Protein AF-A0A5B8XXF1-F1 (afdb_monomer)

Radius of gyration: 27.57 Å; Cα contacts (8 Å, |Δi|>4): 173; chains: 1; bounding box: 78×80×64 Å

Sequence (225 aa):
MKIRTLMTLISMTFLIGTSACSTADNAQTNVPAAQVEQTQHSMTDDHAAHHPEGQKAGADQANDHQQMMAQMCPMQVEGTTRKVVKLDDGVGMDFTTTGDVDELRRRVEKMAQMHAKMHSEGGMMQGQHGQHDQMKHGEMHGKMHGEMTDEQRQKHQEMKQMMSGVAVSTVSINGGMRMMFTPKDAVQVDKLYEMMEKHSQMMGEQGQCPMMQMMGGESKGHSHE

pLDDT: mean 73.32, std 20.54, range [38.97, 98.56]

Solvent-accessible surface area (backbone atoms only — not comparable to full-atom values): 14709 Å² total; per-residue (Å²): 141,81,85,82,90,82,90,80,88,78,86,77,90,75,78,88,77,88,80,79,86,83,88,74,87,75,79,91,70,90,73,80,92,73,83,80,79,82,78,78,78,80,80,75,87,80,92,75,90,84,81,86,84,84,76,81,86,70,73,62,67,63,54,54,55,53,51,55,54,53,69,42,39,45,74,71,37,58,69,42,46,77,47,76,42,82,51,94,62,17,31,35,39,40,36,34,38,80,50,64,38,67,62,36,34,55,17,49,51,53,46,42,52,49,52,42,59,48,51,73,71,77,49,60,92,78,71,83,86,73,80,74,91,74,77,78,87,71,99,77,83,84,84,79,77,73,79,72,49,70,69,54,51,50,52,51,51,53,52,52,57,62,56,63,42,47,49,63,52,75,46,82,46,91,52,25,29,30,42,36,39,30,47,80,48,66,88,46,32,64,63,51,35,55,50,51,45,52,52,51,50,54,35,63,74,66,74,43,64,71,72,53,68,75,69,62,64,78,79,71,76,78,76,82,128

Nearest PDB structures (foldseek):
  2dqr-assembly1_B  TM=3.760E-01  e=2.273E+00  Bacillus subtilis
  5fj9-assembly1_O  TM=2.878E-01  e=8.347E+00  Saccharomyces cerevisiae

Secondary structure (DSSP, 8-state):
----------------------------------------------------S----SSHHHHHHHHHHHHH-GGGSTT-EEEEEE-SSSEEEEEE-SS-HHHHHHHHHHHHHHHHHHHTT-----SSSS--TT----TT--SS-----HHHHHHHHHHHHHHTTEEEEEEEETTEEEEEEEESSGGGHHHHHHHHHHHHHHHHHHSS-HHHHHH----------

Organism: NCBI:txid2600177

Structure (mmCIF, N/CA/C/O backbone):
data_AF-A0A5B8XXF1-F1
#
_entry.id   AF-A0A5B8XXF1-F1
#
loop_
_atom_site.group_PDB
_atom_site.id
_atom_site.type_symbol
_atom_site.label_atom_id
_atom_site.label_alt_id
_atom_site.label_comp_id
_atom_site.label_asym_id
_atom_site.label_entity_id
_atom_site.label_seq_id
_atom_site.pdbx_PDB_ins_code
_atom_site.Cartn_x
_atom_site.Cartn_y
_atom_site.Cartn_z
_atom_site.occupancy
_atom_site.B_iso_or_equiv
_atom_site.auth_seq_id
_atom_site.auth_comp_id
_atom_site.auth_asym_id
_atom_site.auth_atom_id
_atom_site.pdbx_PDB_model_num
ATOM 1 N N . MET A 1 1 ? 41.187 -18.279 24.271 1.00 40.25 1 MET A N 1
ATOM 2 C CA . MET A 1 1 ? 40.277 -17.578 25.214 1.00 40.25 1 MET A CA 1
ATOM 3 C C . MET A 1 1 ? 39.038 -17.183 24.412 1.00 40.25 1 MET A C 1
ATOM 5 O O . MET A 1 1 ? 39.252 -16.569 23.387 1.00 40.25 1 MET A O 1
ATOM 9 N N . LYS A 1 2 ? 37.772 -17.522 24.682 1.00 42.44 2 LYS A N 1
ATOM 10 C CA . LYS A 1 2 ? 37.019 -18.004 25.855 1.00 42.44 2 LYS A CA 1
ATOM 11 C C . LYS A 1 2 ? 35.788 -18.816 25.349 1.00 42.44 2 LYS A C 1
ATOM 13 O O . LYS A 1 2 ? 35.134 -18.370 24.420 1.00 42.44 2 LYS A O 1
ATOM 18 N N . ILE A 1 3 ? 35.564 -20.004 25.935 1.00 54.41 3 ILE A N 1
ATOM 19 C CA . ILE A 1 3 ? 34.314 -20.536 26.556 1.00 54.41 3 ILE A CA 1
ATOM 20 C C . ILE A 1 3 ? 33.001 -20.295 25.756 1.00 54.41 3 ILE A C 1
ATOM 22 O O . ILE A 1 3 ? 32.553 -19.161 25.690 1.00 54.41 3 ILE A O 1
ATOM 26 N N . ARG A 1 4 ? 32.430 -21.246 24.985 1.00 59.91 4 ARG A N 1
ATOM 27 C CA . ARG A 1 4 ? 31.547 -22.407 25.330 1.00 59.91 4 ARG A CA 1
ATOM 28 C C . ARG A 1 4 ? 30.394 -22.122 26.321 1.00 59.91 4 ARG A C 1
ATOM 30 O O . ARG A 1 4 ? 30.620 -21.492 27.342 1.00 59.91 4 ARG A O 1
ATOM 37 N N . THR A 1 5 ? 29.236 -22.773 26.092 1.00 45.31 5 THR A N 1
ATOM 38 C CA . THR A 1 5 ? 28.022 -22.894 26.961 1.00 45.31 5 THR A CA 1
ATOM 39 C C . THR A 1 5 ? 27.127 -21.638 26.992 1.00 45.31 5 THR A C 1
ATOM 41 O O . THR A 1 5 ? 27.629 -20.545 27.176 1.00 45.31 5 THR A O 1
ATOM 44 N N . LEU A 1 6 ? 25.808 -21.689 26.766 1.00 53.34 6 LEU A N 1
ATOM 45 C CA . LEU A 1 6 ? 24.819 -22.490 27.490 1.00 53.34 6 LEU A CA 1
ATOM 46 C C . LEU A 1 6 ? 23.512 -22.636 26.674 1.00 53.34 6 LEU A C 1
ATOM 48 O O . LEU A 1 6 ? 22.976 -21.660 26.159 1.00 53.34 6 LEU A O 1
ATOM 52 N N . MET A 1 7 ? 23.012 -23.870 26.599 1.00 51.81 7 MET A N 1
ATOM 53 C CA . MET A 1 7 ? 21.635 -24.223 26.256 1.00 51.81 7 MET A CA 1
ATOM 54 C C . MET A 1 7 ? 20.644 -23.629 27.263 1.00 51.81 7 MET A C 1
ATOM 56 O O . MET A 1 7 ? 20.831 -23.819 28.463 1.00 51.81 7 MET A O 1
ATOM 60 N N . THR A 1 8 ? 19.525 -23.089 26.781 1.00 57.91 8 THR A N 1
ATOM 61 C CA . THR A 1 8 ? 18.307 -22.952 27.594 1.00 57.91 8 THR A CA 1
ATOM 62 C C . THR A 1 8 ? 17.153 -23.632 26.866 1.00 57.91 8 THR A C 1
ATOM 64 O O . THR A 1 8 ? 16.446 -23.039 26.057 1.00 57.91 8 THR A O 1
ATOM 67 N N . LEU A 1 9 ? 17.016 -24.927 27.152 1.00 52.09 9 LEU A N 1
ATOM 68 C CA . LEU A 1 9 ? 15.783 -25.694 27.010 1.00 52.09 9 LEU A CA 1
ATOM 69 C C . LEU A 1 9 ? 14.724 -25.061 27.922 1.00 52.09 9 LEU A C 1
ATOM 71 O O . LEU A 1 9 ? 14.853 -25.140 29.142 1.00 52.09 9 LEU A O 1
ATOM 75 N N . ILE A 1 10 ? 13.668 -24.481 27.352 1.00 58.00 10 ILE A N 1
ATOM 76 C CA . ILE A 1 10 ? 12.403 -24.292 28.069 1.00 58.00 10 ILE A CA 1
ATOM 77 C C . ILE A 1 10 ? 11.370 -25.170 27.381 1.00 58.00 10 ILE A C 1
ATOM 79 O O . ILE A 1 10 ? 10.732 -24.816 26.395 1.00 58.00 10 ILE A O 1
ATOM 83 N N . SER A 1 11 ? 11.293 -26.374 27.937 1.00 53.47 11 SER A N 1
ATOM 84 C CA . SER A 1 11 ? 10.153 -27.265 27.867 1.00 53.47 11 SER A CA 1
ATOM 85 C C . SER A 1 11 ? 8.947 -26.549 28.478 1.00 53.47 11 SER A C 1
ATOM 87 O O . SER A 1 11 ? 8.960 -26.234 29.668 1.00 53.47 11 SER A O 1
ATOM 89 N N . MET A 1 12 ? 7.914 -26.281 27.681 1.00 58.97 12 MET A N 1
ATOM 90 C CA . MET A 1 12 ? 6.580 -26.010 28.209 1.00 58.97 12 MET A CA 1
ATOM 91 C C . MET A 1 12 ? 5.595 -26.999 27.601 1.00 58.97 12 MET A C 1
ATOM 93 O O . MET A 1 12 ? 5.004 -26.803 26.543 1.00 58.97 12 MET A O 1
ATOM 97 N N . THR A 1 13 ? 5.476 -28.104 28.324 1.00 55.75 13 THR A N 1
ATOM 98 C CA . THR A 1 13 ? 4.396 -29.076 28.295 1.00 55.75 13 THR A CA 1
ATOM 99 C C . THR A 1 13 ? 3.059 -28.348 28.466 1.00 55.75 13 THR A C 1
ATOM 101 O O . THR A 1 13 ? 2.682 -28.015 29.588 1.00 55.75 13 THR A O 1
ATOM 104 N N . PHE A 1 14 ? 2.329 -28.093 27.378 1.00 53.62 14 PHE A N 1
ATOM 105 C CA . PHE A 1 14 ? 0.915 -27.726 27.463 1.00 53.62 14 PHE A CA 1
ATOM 106 C C . PHE A 1 14 ? 0.046 -28.931 27.107 1.00 53.62 14 PHE A C 1
ATOM 108 O O . PHE A 1 14 ? -0.046 -29.367 25.964 1.00 53.62 14 PHE A O 1
ATOM 115 N N . LEU A 1 15 ? -0.497 -29.486 28.188 1.00 60.53 15 LEU A N 1
ATOM 116 C CA . LEU A 1 15 ? -1.648 -30.367 28.336 1.00 60.53 15 LEU A CA 1
ATOM 117 C C . LEU A 1 15 ? -2.467 -30.660 27.071 1.00 60.53 15 LEU A C 1
ATOM 119 O O . LEU A 1 15 ? -3.169 -29.815 26.523 1.00 60.53 15 LEU A O 1
ATOM 123 N N . ILE A 1 16 ? -2.451 -31.947 26.734 1.00 56.16 16 ILE A N 1
ATOM 124 C CA . ILE A 1 16 ? -3.435 -32.654 25.924 1.00 56.16 16 ILE A CA 1
ATOM 125 C C . ILE A 1 16 ? -4.809 -32.503 26.597 1.00 56.16 16 ILE A C 1
ATOM 127 O O . ILE A 1 16 ? -5.070 -33.108 27.635 1.00 56.16 16 ILE A O 1
ATOM 131 N N . GLY A 1 17 ? -5.683 -31.692 26.004 1.00 53.53 17 GLY A N 1
ATOM 132 C CA . GLY A 1 17 ? -7.116 -31.681 26.282 1.00 53.53 17 GLY A CA 1
ATOM 133 C C . GLY A 1 17 ? -7.849 -32.486 25.214 1.00 53.53 17 GLY A C 1
ATOM 134 O O . GLY A 1 17 ? -8.221 -31.946 24.176 1.00 53.53 17 GLY A O 1
ATOM 135 N N . THR A 1 18 ? -8.040 -33.785 25.444 1.00 60.47 18 THR A N 1
ATOM 136 C CA . THR A 1 18 ? -8.950 -34.619 24.650 1.00 60.47 18 THR A CA 1
ATOM 137 C C . THR A 1 18 ? -10.391 -34.327 25.063 1.00 60.47 18 THR A C 1
ATOM 139 O O . THR A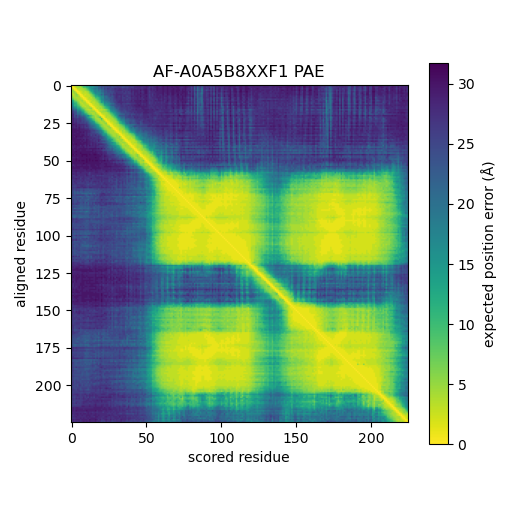 1 18 ? -10.878 -34.896 26.039 1.00 60.47 18 THR A O 1
ATOM 142 N N . SER A 1 19 ? -11.083 -33.475 24.310 1.00 61.41 19 SER A N 1
ATOM 143 C CA . SER A 1 19 ? -12.545 -33.381 24.362 1.00 61.41 19 SER A CA 1
ATOM 144 C C . SER A 1 19 ? -13.120 -34.115 23.158 1.00 61.41 19 SER A C 1
ATOM 146 O O . SER A 1 19 ? -12.982 -33.685 22.015 1.00 61.41 19 SER A O 1
ATOM 148 N N . ALA A 1 20 ? -13.703 -35.274 23.443 1.00 54.28 20 ALA A N 1
ATOM 149 C CA . ALA A 1 20 ? -14.364 -36.146 22.494 1.00 54.28 20 ALA A CA 1
ATOM 150 C C . ALA A 1 20 ? -15.798 -35.671 22.175 1.00 54.28 20 ALA A C 1
ATOM 152 O O . ALA A 1 20 ? -16.465 -35.079 23.018 1.00 54.28 20 ALA A O 1
ATOM 153 N N . CYS A 1 21 ? -16.255 -36.059 20.981 1.00 48.91 21 CYS A N 1
ATOM 154 C CA . CYS A 1 21 ? -17.642 -36.312 20.575 1.00 48.91 21 CYS A CA 1
ATOM 155 C C . CYS A 1 21 ? -18.630 -35.134 20.474 1.00 48.91 21 CYS A C 1
ATOM 157 O O . CYS A 1 21 ? -19.245 -34.715 21.449 1.00 48.91 21 CYS A O 1
ATOM 159 N N . SER A 1 22 ? -18.951 -34.769 19.230 1.00 54.66 22 SER A N 1
ATOM 160 C CA . SER A 1 22 ? -20.347 -34.720 18.766 1.00 54.66 22 SER A CA 1
ATOM 161 C C . SER A 1 22 ? -20.393 -34.926 17.252 1.00 54.66 22 SER A C 1
ATOM 163 O O . SER A 1 22 ? -20.366 -33.986 16.465 1.00 54.66 22 SER A O 1
ATOM 165 N N . THR A 1 23 ? -20.441 -36.195 16.850 1.00 52.84 23 THR A N 1
ATOM 166 C CA . THR A 1 23 ? -21.075 -36.621 15.603 1.00 52.84 23 THR A CA 1
ATOM 167 C C . THR A 1 23 ? -22.576 -36.400 15.759 1.00 52.84 23 THR A C 1
ATOM 169 O O . THR A 1 23 ? -23.251 -37.165 16.443 1.00 52.84 23 THR A O 1
ATOM 172 N N . ALA A 1 24 ? -23.093 -35.339 15.148 1.00 54.72 24 ALA A N 1
ATOM 173 C CA . ALA A 1 24 ? -24.507 -35.239 14.831 1.00 54.72 24 ALA A CA 1
ATOM 174 C C . ALA A 1 24 ? -24.662 -35.537 13.340 1.00 54.72 24 ALA A C 1
ATOM 176 O O . ALA A 1 24 ? -24.398 -34.700 12.479 1.00 54.72 24 ALA A O 1
ATOM 177 N N . ASP A 1 25 ? -25.041 -36.784 13.087 1.00 56.50 25 ASP A N 1
ATOM 178 C CA . ASP A 1 25 ? -25.811 -37.221 11.933 1.00 56.50 25 ASP A CA 1
ATOM 179 C C . ASP A 1 25 ? -26.891 -36.181 11.604 1.00 56.50 25 ASP A C 1
ATOM 181 O O . ASP A 1 25 ? -27.723 -35.849 12.452 1.00 56.50 25 ASP A O 1
ATOM 185 N N . ASN A 1 26 ? -26.904 -35.670 10.376 1.00 57.44 26 ASN A N 1
ATOM 186 C CA . ASN A 1 26 ? -28.133 -35.126 9.820 1.00 57.44 26 ASN A CA 1
ATOM 187 C C . ASN A 1 26 ? -28.183 -35.381 8.317 1.00 57.44 26 ASN A C 1
ATOM 189 O O . ASN A 1 26 ? -27.664 -34.628 7.497 1.00 57.44 26 ASN A O 1
ATOM 193 N N . ALA A 1 27 ? -28.785 -36.526 8.007 1.00 49.53 27 ALA A N 1
ATOM 194 C CA . ALA A 1 27 ? -29.860 -36.650 7.037 1.00 49.53 27 ALA A CA 1
ATOM 195 C C . ALA A 1 27 ? -29.728 -35.781 5.778 1.00 49.53 27 ALA A C 1
ATOM 197 O O . ALA A 1 27 ? -30.287 -34.693 5.633 1.00 49.53 27 ALA A O 1
ATOM 198 N N . GLN A 1 28 ? -29.058 -36.392 4.812 1.00 52.19 28 GLN A N 1
ATOM 199 C CA . GLN A 1 28 ? -29.379 -36.356 3.396 1.00 52.19 28 GLN A CA 1
ATOM 200 C C . GLN A 1 28 ? -30.889 -36.150 3.157 1.00 52.19 28 GLN A C 1
ATOM 202 O O . GLN A 1 28 ? -31.683 -37.084 3.244 1.00 52.19 28 GLN A O 1
ATOM 207 N N . THR A 1 29 ? -31.281 -34.918 2.829 1.00 52.66 29 THR A N 1
ATOM 208 C CA . THR A 1 29 ? -32.607 -34.620 2.284 1.00 52.66 29 THR A CA 1
ATOM 209 C C . THR A 1 29 ? -32.416 -34.149 0.852 1.00 52.66 29 THR A C 1
ATOM 211 O O . THR A 1 29 ? -32.004 -33.023 0.589 1.00 52.66 29 THR A O 1
ATOM 214 N N . ASN A 1 30 ? -32.670 -35.074 -0.072 1.00 59.12 30 ASN A N 1
ATOM 215 C CA . ASN A 1 30 ? -32.946 -34.791 -1.473 1.00 59.12 30 ASN A CA 1
ATOM 216 C C . ASN A 1 30 ? -34.077 -33.756 -1.549 1.00 59.12 30 ASN A C 1
ATOM 218 O O . ASN A 1 30 ? -35.197 -34.050 -1.130 1.00 59.12 30 ASN A O 1
ATOM 222 N N . VAL A 1 31 ? -33.800 -32.581 -2.109 1.00 53.19 31 VAL A N 1
ATOM 223 C CA . VAL A 1 31 ? -34.835 -31.636 -2.542 1.00 53.19 31 VAL A CA 1
ATOM 224 C C . VAL A 1 31 ? -34.596 -31.351 -4.028 1.00 53.19 31 VAL A C 1
ATOM 226 O O . VAL A 1 31 ? -33.458 -31.080 -4.416 1.00 53.19 31 VAL A O 1
ATOM 229 N N . PRO A 1 32 ? -35.627 -31.500 -4.876 1.00 53.88 32 PRO A N 1
ATOM 230 C CA . PRO A 1 32 ? -35.491 -31.493 -6.324 1.00 53.88 32 PRO A CA 1
ATOM 231 C C . PRO A 1 32 ? -35.141 -30.112 -6.875 1.00 53.88 32 PRO A C 1
ATOM 233 O O . PRO A 1 32 ? -35.484 -29.077 -6.306 1.00 53.88 32 PRO A O 1
ATOM 236 N N . ALA A 1 33 ? -34.500 -30.144 -8.042 1.00 52.12 33 ALA A N 1
ATOM 237 C CA . ALA A 1 33 ? -34.284 -29.014 -8.926 1.00 52.12 33 ALA 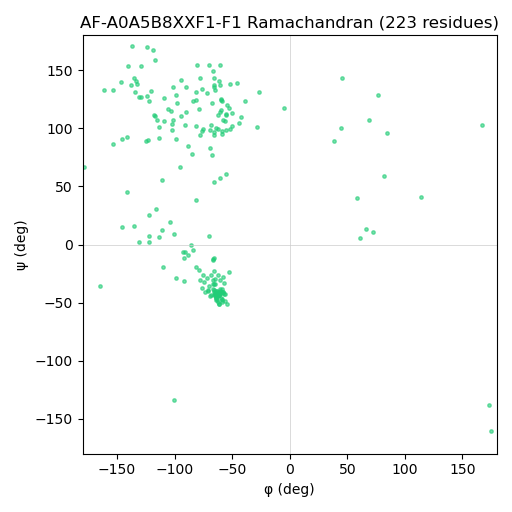A CA 1
ATOM 238 C C . ALA A 1 33 ? -35.599 -28.256 -9.179 1.00 52.12 33 ALA A C 1
ATOM 240 O O . ALA A 1 33 ? -36.429 -28.676 -9.983 1.00 52.12 33 ALA A O 1
ATOM 241 N N . ALA A 1 34 ? -35.771 -27.128 -8.494 1.00 46.19 34 ALA A N 1
ATOM 242 C CA . ALA A 1 34 ? -36.722 -26.098 -8.868 1.00 46.19 34 ALA A CA 1
ATOM 243 C C . ALA A 1 34 ? -35.967 -25.073 -9.714 1.00 46.19 34 ALA A C 1
ATOM 245 O O . ALA A 1 34 ? -35.061 -24.384 -9.244 1.00 46.19 34 ALA A O 1
ATOM 246 N N . GLN A 1 35 ? -36.319 -25.051 -10.995 1.00 49.00 35 GLN A N 1
ATOM 247 C CA . GLN A 1 35 ? -35.905 -24.052 -11.963 1.00 49.00 35 GLN A CA 1
ATOM 248 C C . GLN A 1 35 ? -36.287 -22.669 -11.427 1.00 49.00 35 GLN A C 1
ATOM 250 O O . GLN A 1 35 ? -37.468 -22.354 -11.303 1.00 49.00 35 GLN A O 1
ATOM 255 N N . VAL A 1 36 ? -35.289 -21.852 -11.090 1.00 47.66 36 VAL A N 1
ATOM 256 C CA . VAL A 1 36 ? -35.512 -20.424 -10.878 1.00 47.66 36 VAL A CA 1
ATOM 257 C C . VAL A 1 36 ? -35.528 -19.781 -12.255 1.00 47.66 36 VAL A C 1
ATOM 259 O O . VAL A 1 36 ? -34.503 -19.614 -12.913 1.00 47.66 36 VAL A O 1
ATOM 262 N N . GLU A 1 37 ? -36.753 -19.515 -12.680 1.00 45.50 37 GLU A N 1
ATOM 263 C CA . GLU A 1 37 ? -37.167 -18.674 -13.787 1.00 45.50 37 GLU A CA 1
ATOM 264 C C . GLU A 1 37 ? -36.339 -17.376 -13.800 1.00 45.50 37 GLU A C 1
ATOM 266 O O . GLU A 1 37 ? -36.442 -16.527 -12.913 1.00 45.50 37 GLU A O 1
ATOM 271 N N . GLN A 1 38 ? -35.455 -17.247 -14.794 1.00 46.03 38 GLN A N 1
ATOM 272 C CA . GLN A 1 38 ? -34.814 -15.984 -15.137 1.00 46.03 38 GLN A CA 1
ATOM 273 C C . GLN A 1 38 ? -35.896 -15.034 -15.652 1.00 46.03 38 GLN A C 1
ATOM 275 O O . GLN A 1 38 ? -36.221 -15.026 -16.839 1.00 46.03 38 GLN A O 1
ATOM 280 N N . THR A 1 39 ? -36.433 -14.205 -14.762 1.00 45.81 39 THR A N 1
ATOM 281 C CA . THR A 1 39 ? -37.211 -13.033 -15.153 1.00 45.81 39 THR A CA 1
ATOM 282 C C . THR A 1 39 ? -36.276 -12.056 -15.858 1.00 45.81 39 THR A C 1
ATOM 284 O O . THR A 1 39 ? -35.556 -11.276 -15.236 1.00 45.81 39 THR A O 1
ATOM 287 N N . GLN A 1 40 ? -36.280 -12.120 -17.185 1.00 52.50 40 GLN A N 1
ATOM 288 C CA . GLN A 1 40 ? -35.743 -11.093 -18.063 1.00 52.50 40 GLN A CA 1
ATOM 289 C C . GLN A 1 40 ? -36.546 -9.806 -17.834 1.00 52.50 40 GLN A C 1
ATOM 291 O O . GLN A 1 40 ? -37.654 -9.648 -18.340 1.00 52.50 40 GLN A O 1
ATOM 296 N N . HIS A 1 41 ? -36.011 -8.881 -17.037 1.00 48.09 41 HIS A N 1
ATOM 297 C CA . H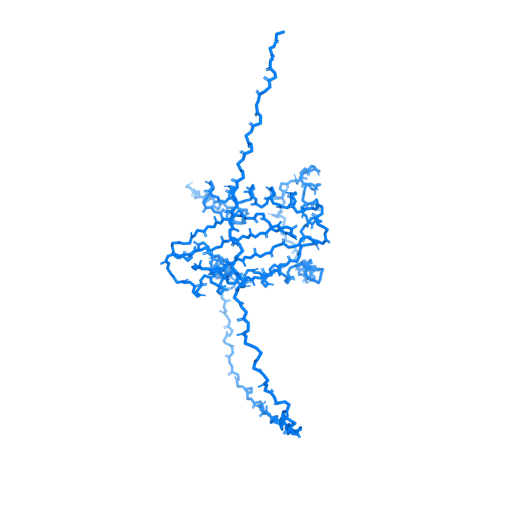IS A 1 41 ? -36.456 -7.493 -17.074 1.00 48.09 41 HIS A CA 1
ATOM 298 C C . HIS A 1 41 ? -35.824 -6.825 -18.294 1.00 48.09 41 HIS A C 1
ATOM 300 O O . HIS A 1 41 ? -34.691 -6.348 -18.256 1.00 48.09 41 HIS A O 1
ATOM 306 N N . SER A 1 42 ? -36.580 -6.822 -19.392 1.00 53.38 42 SER A N 1
ATOM 307 C CA . SER A 1 42 ? -36.448 -5.834 -20.455 1.00 53.38 42 SER A CA 1
ATOM 308 C C . SER A 1 42 ? -36.618 -4.445 -19.843 1.00 53.38 42 SER A C 1
ATOM 310 O O . SER A 1 42 ? -37.728 -4.055 -19.494 1.00 53.38 42 SER A O 1
ATOM 312 N N . MET A 1 43 ? -35.525 -3.700 -19.706 1.00 60.56 43 MET A N 1
ATOM 313 C CA . MET A 1 43 ? -35.606 -2.248 -19.608 1.00 60.56 43 MET A CA 1
ATOM 314 C C . MET A 1 43 ? -35.501 -1.704 -21.024 1.00 60.56 43 MET A C 1
ATOM 316 O O . MET A 1 43 ? -34.444 -1.739 -21.650 1.00 60.56 43 MET A O 1
ATOM 320 N N . THR A 1 44 ? -36.661 -1.321 -21.541 1.00 54.94 44 THR A N 1
ATOM 321 C CA . THR A 1 44 ? -36.826 -0.569 -22.775 1.00 54.94 44 THR A CA 1
ATOM 322 C C . THR A 1 44 ? -36.232 0.822 -22.627 1.00 54.94 44 THR A C 1
ATOM 324 O O . THR A 1 44 ? -36.335 1.444 -21.569 1.00 54.94 44 THR A O 1
ATOM 327 N N . ASP A 1 45 ? -35.637 1.266 -23.726 1.00 48.53 45 ASP A N 1
ATOM 328 C CA . ASP A 1 45 ? -35.299 2.632 -24.086 1.00 48.53 45 ASP A CA 1
ATOM 329 C C . ASP A 1 45 ? -36.177 3.719 -23.459 1.00 48.53 45 ASP A C 1
ATOM 331 O O . ASP A 1 45 ? -37.392 3.716 -23.625 1.00 48.53 45 ASP A O 1
ATOM 335 N N . ASP A 1 46 ? -35.519 4.731 -22.895 1.00 51.09 46 ASP A N 1
ATOM 336 C CA . ASP A 1 46 ? -35.944 6.115 -23.085 1.00 51.09 46 ASP A CA 1
ATOM 337 C C . ASP A 1 46 ? -34.698 7.003 -23.221 1.00 51.09 46 ASP A C 1
ATOM 339 O O . ASP A 1 46 ? -34.076 7.460 -22.259 1.00 51.09 46 ASP A O 1
ATOM 343 N N . HIS A 1 47 ? -34.299 7.183 -24.482 1.00 58.19 47 HIS A N 1
ATOM 344 C CA . HIS A 1 47 ? -33.424 8.251 -24.942 1.00 58.19 47 HIS A CA 1
ATOM 345 C C . HIS A 1 47 ? -34.192 9.576 -24.847 1.00 58.19 47 HIS A C 1
ATOM 347 O O . HIS A 1 47 ? -34.938 9.929 -25.760 1.00 58.19 47 HIS A O 1
ATOM 353 N N . ALA A 1 48 ? -33.973 10.343 -23.780 1.00 51.62 48 ALA A N 1
ATOM 354 C CA . ALA A 1 48 ? -34.404 11.736 -23.713 1.00 51.62 48 ALA A CA 1
ATOM 355 C C . ALA A 1 48 ? -33.192 12.661 -23.552 1.00 51.62 48 ALA A C 1
ATOM 357 O O . ALA A 1 48 ? -32.486 12.661 -22.546 1.00 51.62 48 ALA A O 1
ATOM 358 N N . ALA A 1 49 ? -32.969 13.419 -24.623 1.00 56.91 49 ALA A N 1
ATOM 359 C CA . ALA A 1 49 ? -31.975 14.457 -24.824 1.00 56.91 49 ALA A CA 1
ATOM 360 C C . ALA A 1 49 ? -31.846 15.458 -23.663 1.00 56.91 49 ALA A C 1
ATOM 362 O O . ALA A 1 49 ? -32.847 15.946 -23.152 1.00 56.91 49 ALA A O 1
ATOM 363 N N . HIS A 1 50 ? -30.603 15.826 -23.335 1.00 45.22 50 HIS A N 1
ATOM 364 C CA . HIS A 1 50 ? -30.085 17.206 -23.333 1.00 45.22 50 HIS A CA 1
ATOM 365 C C . HIS A 1 50 ? -28.743 17.242 -22.588 1.00 45.22 50 HIS A C 1
ATOM 367 O O . HIS A 1 50 ? -28.702 17.259 -21.361 1.00 45.22 50 HIS A O 1
ATOM 373 N N . HIS A 1 51 ? -27.635 17.301 -23.330 1.00 38.97 51 HIS A N 1
ATOM 374 C CA . HIS A 1 51 ? -26.352 17.745 -22.786 1.00 38.97 51 HIS A CA 1
ATOM 375 C C . HIS A 1 51 ? -26.110 19.180 -23.274 1.00 38.97 51 HIS A C 1
ATOM 377 O O . HIS A 1 51 ? -26.024 19.384 -24.486 1.00 38.97 51 HIS A O 1
ATOM 383 N N . PRO A 1 52 ? -26.068 20.183 -22.379 1.00 53.00 52 PRO A N 1
ATOM 384 C CA . PRO A 1 52 ? -25.738 21.547 -22.758 1.00 53.00 52 PRO A CA 1
ATOM 385 C C . PRO A 1 52 ? -24.276 21.628 -23.207 1.00 53.00 52 PRO A C 1
ATOM 387 O O . PRO A 1 52 ? -23.348 21.290 -22.472 1.00 53.00 52 PRO A O 1
ATOM 390 N N . GLU A 1 53 ? -24.101 22.078 -24.446 1.00 50.50 53 GLU A N 1
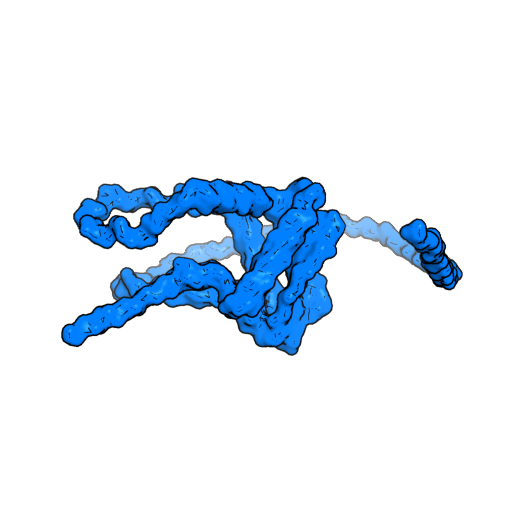ATOM 391 C CA . GLU A 1 53 ? -22.830 22.468 -25.039 1.00 50.50 53 GLU A CA 1
ATOM 392 C C . GLU A 1 53 ? -22.199 23.639 -24.266 1.00 50.50 53 GLU A C 1
ATOM 394 O O . GLU A 1 53 ? -22.882 24.588 -23.880 1.00 50.50 53 GLU A O 1
ATOM 399 N N . GLY A 1 54 ? -20.870 23.596 -24.103 1.00 54.59 54 GLY A N 1
ATOM 400 C CA . GLY A 1 54 ? -20.064 24.776 -23.769 1.00 54.59 54 GLY A CA 1
ATOM 401 C C . GLY A 1 54 ? -19.382 24.788 -22.398 1.00 54.59 54 GLY A C 1
ATOM 402 O O . GLY A 1 54 ? -19.339 25.834 -21.753 1.00 54.59 54 GLY A O 1
ATOM 403 N N . GLN A 1 55 ? -18.817 23.669 -21.935 1.00 51.16 55 GLN A N 1
ATOM 404 C CA . GLN A 1 55 ? -17.988 23.654 -20.723 1.00 51.16 55 GLN A CA 1
ATOM 405 C C . GLN A 1 55 ? -16.553 24.116 -21.036 1.00 51.16 55 GLN A C 1
ATOM 407 O O . GLN A 1 55 ? -15.878 23.568 -21.907 1.00 51.16 55 GLN A O 1
ATOM 412 N N . LYS A 1 56 ? -16.092 25.152 -20.323 1.00 53.72 56 LYS A N 1
ATOM 413 C CA . LYS A 1 56 ? -14.722 25.691 -20.357 1.00 53.72 56 LYS A CA 1
ATOM 414 C C . LYS A 1 56 ? -13.709 24.598 -19.966 1.00 53.72 56 LYS A C 1
ATOM 416 O O . LYS A 1 56 ? -13.451 24.364 -18.792 1.00 53.72 56 LYS A O 1
ATOM 421 N N . ALA A 1 57 ? -13.142 23.927 -20.963 1.00 57.38 57 ALA A N 1
ATOM 422 C CA . ALA A 1 57 ? -12.349 22.707 -20.817 1.00 57.38 57 ALA A CA 1
ATOM 423 C C . ALA A 1 57 ? -10.864 22.963 -20.494 1.00 57.38 57 ALA A C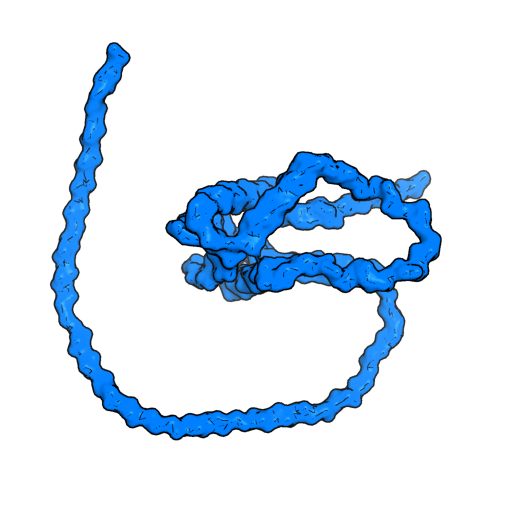 1
ATOM 425 O O . ALA A 1 57 ? -10.009 22.847 -21.369 1.00 57.38 57 ALA A O 1
ATOM 426 N N . GLY A 1 58 ? -10.525 23.296 -19.246 1.00 58.28 58 GLY A N 1
ATOM 427 C CA . GLY A 1 58 ? -9.100 23.324 -18.879 1.00 58.28 58 GLY A CA 1
ATOM 428 C C . GLY A 1 58 ? -8.765 23.362 -17.394 1.00 58.28 58 GLY A C 1
ATOM 429 O O . GLY A 1 58 ? -7.797 22.730 -16.990 1.00 58.28 58 GLY A O 1
ATOM 430 N N . ALA A 1 59 ? -9.554 24.056 -16.571 1.00 59.84 59 ALA A N 1
ATOM 431 C CA . ALA A 1 59 ? -9.242 24.193 -15.143 1.00 59.84 59 ALA A CA 1
ATOM 432 C C . ALA A 1 59 ? -9.897 23.109 -14.266 1.00 59.84 59 ALA A C 1
ATOM 434 O O . ALA A 1 59 ? -9.306 22.695 -13.272 1.00 59.84 59 ALA A O 1
ATOM 435 N N . ASP A 1 60 ? -11.075 22.609 -14.648 1.00 66.19 60 ASP A N 1
ATOM 436 C CA . ASP A 1 60 ? -11.853 21.701 -13.792 1.00 66.19 60 ASP A CA 1
ATOM 437 C C . ASP A 1 60 ? -11.314 20.252 -13.805 1.00 66.19 60 ASP A C 1
ATOM 439 O O . ASP A 1 60 ? -11.322 19.575 -12.780 1.00 66.19 60 ASP A O 1
ATOM 443 N N . GLN A 1 61 ? -10.721 19.797 -14.918 1.00 65.31 61 GLN A N 1
ATOM 444 C CA . GLN A 1 61 ? -10.241 18.410 -15.066 1.00 65.31 61 GLN A CA 1
ATOM 445 C C . GLN A 1 61 ? -9.062 18.037 -14.150 1.00 65.31 61 GLN A C 1
ATOM 447 O O . GLN A 1 61 ? -8.932 16.876 -13.760 1.00 65.31 61 GLN A O 1
ATOM 452 N N . ALA A 1 62 ? -8.190 18.990 -13.802 1.00 66.88 62 ALA A N 1
ATOM 453 C CA . ALA A 1 62 ? -7.046 18.715 -12.929 1.00 66.88 62 ALA A CA 1
ATOM 454 C C . ALA A 1 62 ? -7.486 18.430 -11.480 1.00 66.88 62 ALA A C 1
ATOM 456 O O . ALA A 1 62 ? -6.919 17.559 -10.816 1.00 66.88 62 ALA A O 1
ATOM 457 N N . ASN A 1 63 ? -8.534 19.117 -11.015 1.00 73.19 63 ASN A N 1
ATOM 458 C CA . ASN A 1 63 ? -9.082 18.926 -9.673 1.00 73.19 63 ASN A CA 1
ATOM 459 C C . ASN A 1 63 ? -9.805 17.581 -9.532 1.00 73.19 63 ASN A C 1
ATOM 461 O O . ASN A 1 63 ? -9.634 16.905 -8.514 1.00 73.19 63 ASN A O 1
ATOM 465 N N . ASP A 1 64 ? -10.538 17.149 -10.562 1.00 80.12 64 ASP A N 1
ATOM 466 C CA . ASP A 1 64 ? -11.282 15.883 -10.537 1.00 80.12 64 ASP A CA 1
ATOM 467 C C . ASP A 1 64 ? -10.358 14.674 -10.317 1.00 80.12 64 ASP A C 1
ATOM 469 O O . ASP A 1 64 ? -10.664 13.773 -9.529 1.00 80.12 64 ASP A O 1
ATOM 473 N N . HIS A 1 65 ? -9.183 14.661 -10.958 1.00 78.06 65 HIS A N 1
ATOM 474 C CA . HIS A 1 65 ? -8.231 13.560 -10.809 1.00 78.06 65 HIS A CA 1
ATOM 475 C C . HIS A 1 65 ? -7.615 13.505 -9.404 1.00 78.06 65 HIS A C 1
ATOM 477 O O . HIS A 1 65 ? -7.524 12.432 -8.798 1.00 78.06 65 HIS A O 1
ATOM 483 N N . GLN A 1 66 ? -7.228 14.660 -8.856 1.00 78.19 66 GLN A N 1
ATOM 484 C CA . GLN A 1 66 ? -6.681 14.742 -7.502 1.00 78.19 66 GLN A CA 1
ATOM 485 C C . GLN A 1 66 ? -7.717 14.304 -6.460 1.00 78.19 66 GLN A C 1
ATOM 487 O O . GLN A 1 66 ? -7.397 13.541 -5.544 1.00 78.19 66 GLN A O 1
ATOM 492 N N . GLN A 1 67 ? -8.971 14.734 -6.624 1.00 83.75 67 GLN A N 1
ATOM 493 C CA . GLN A 1 67 ? -10.065 14.342 -5.743 1.00 83.75 67 GLN A CA 1
ATOM 494 C C . GLN A 1 67 ? -10.335 12.836 -5.821 1.00 83.75 67 GLN A C 1
ATOM 496 O O . GLN A 1 67 ? -10.499 12.187 -4.784 1.00 83.75 67 GLN A O 1
ATOM 501 N N . MET A 1 68 ? -10.312 12.256 -7.023 1.00 84.19 68 MET A N 1
ATOM 502 C CA . MET A 1 68 ? -10.462 10.815 -7.210 1.00 84.19 68 MET A CA 1
ATOM 503 C C . MET A 1 68 ? -9.376 10.037 -6.453 1.00 84.19 68 MET A C 1
ATOM 505 O O . MET A 1 68 ? -9.692 9.092 -5.729 1.00 84.19 68 MET A O 1
ATOM 509 N N . MET A 1 69 ? -8.109 10.449 -6.563 1.00 82.31 69 MET A N 1
ATOM 510 C CA . MET A 1 69 ? -6.990 9.802 -5.863 1.00 82.31 69 MET A CA 1
ATOM 511 C C . MET A 1 69 ? -7.097 9.932 -4.340 1.00 82.31 69 MET A C 1
ATOM 513 O O . MET A 1 69 ? -6.875 8.957 -3.617 1.00 82.31 69 MET A O 1
ATOM 517 N N . ALA A 1 70 ? -7.500 11.102 -3.840 1.00 86.19 70 ALA A N 1
ATOM 518 C CA . ALA A 1 70 ? -7.690 11.329 -2.410 1.00 86.19 70 ALA A CA 1
ATOM 519 C C . ALA A 1 70 ? -8.781 10.419 -1.817 1.00 86.19 70 ALA A C 1
ATOM 521 O O . ALA A 1 70 ? -8.592 9.839 -0.746 1.00 86.19 70 ALA A O 1
ATOM 522 N N . GLN A 1 71 ? -9.891 10.226 -2.536 1.00 89.06 71 GLN A N 1
ATOM 523 C CA . GLN A 1 71 ? -10.991 9.352 -2.107 1.00 89.06 71 GLN A CA 1
ATOM 524 C C . GLN A 1 71 ? -10.600 7.871 -2.041 1.00 89.06 71 GLN A C 1
ATOM 526 O O . GLN A 1 71 ? -11.235 7.098 -1.331 1.00 89.06 71 GLN A O 1
ATOM 531 N N . MET A 1 72 ? -9.562 7.459 -2.768 1.00 89.06 72 MET A N 1
ATOM 532 C CA . MET A 1 72 ? -9.099 6.069 -2.787 1.00 89.06 72 MET A CA 1
ATOM 533 C C . MET A 1 72 ? -8.012 5.782 -1.754 1.00 89.06 72 MET A C 1
ATOM 535 O O . MET A 1 72 ? -7.702 4.619 -1.521 1.00 89.06 72 MET A O 1
ATOM 539 N N . CYS A 1 73 ? -7.432 6.808 -1.126 1.00 92.50 73 CYS A N 1
ATOM 540 C CA . CYS A 1 73 ? -6.355 6.638 -0.161 1.00 92.50 73 CYS A CA 1
ATOM 541 C C . CYS A 1 73 ? -6.909 6.189 1.209 1.00 92.50 73 CYS A C 1
ATOM 543 O O . CYS A 1 73 ? -7.630 6.965 1.845 1.00 92.50 73 CYS A O 1
ATOM 545 N N . PRO A 1 74 ? -6.563 4.983 1.712 1.00 95.19 74 PRO A N 1
ATOM 546 C CA . PRO A 1 74 ? -7.001 4.505 3.025 1.00 95.19 74 PRO A CA 1
ATOM 547 C C . PRO A 1 74 ? -6.530 5.412 4.165 1.00 95.19 74 PRO A C 1
ATOM 549 O O . PRO A 1 74 ? -7.238 5.582 5.147 1.00 95.19 74 PRO A O 1
ATOM 552 N N . MET A 1 75 ? -5.375 6.069 4.003 1.00 94.56 75 MET A N 1
ATOM 553 C CA . MET A 1 75 ? -4.815 6.983 5.009 1.00 94.56 75 MET A CA 1
ATOM 554 C C . MET A 1 75 ? -5.652 8.253 5.230 1.00 94.56 75 MET A C 1
ATOM 556 O O . MET A 1 75 ? -5.397 8.977 6.182 1.00 94.56 75 MET A O 1
ATOM 560 N N . GLN A 1 76 ? -6.623 8.542 4.358 1.00 94.06 76 GLN A N 1
ATOM 561 C CA . GLN A 1 76 ? -7.551 9.668 4.518 1.00 94.06 76 GLN A CA 1
ATOM 562 C C . GLN A 1 76 ? -8.747 9.327 5.422 1.00 94.06 76 GLN A C 1
ATOM 564 O O . GLN A 1 76 ? -9.564 10.198 5.707 1.00 94.06 76 GLN A O 1
ATOM 569 N N . VAL A 1 77 ? -8.878 8.072 5.864 1.00 96.31 77 VAL A N 1
ATOM 570 C CA . VAL A 1 77 ? -9.855 7.695 6.888 1.00 96.31 77 VAL A CA 1
ATOM 571 C C . VAL A 1 77 ? -9.269 8.031 8.257 1.00 96.31 77 VAL A C 1
ATOM 573 O O . VAL A 1 77 ? -8.122 7.685 8.551 1.00 96.31 77 VAL A O 1
ATOM 576 N N . GLU A 1 78 ? -10.049 8.716 9.091 1.00 96.62 78 GLU A N 1
ATOM 577 C CA . GLU A 1 78 ? -9.620 9.177 10.413 1.00 96.62 78 GLU A CA 1
ATOM 578 C C . GLU A 1 78 ? -9.026 8.040 11.253 1.00 96.62 78 GLU A C 1
ATOM 580 O O . GLU A 1 78 ? -9.534 6.922 11.250 1.00 96.62 78 GLU A O 1
ATOM 585 N N . GLY A 1 79 ? -7.926 8.312 11.960 1.00 96.94 79 GLY A N 1
ATOM 586 C CA . GLY A 1 79 ? -7.296 7.335 12.852 1.00 96.94 79 GLY A CA 1
ATOM 587 C C . GLY A 1 79 ? -6.699 6.113 12.148 1.00 96.94 79 GLY A C 1
ATOM 588 O O . GLY A 1 79 ? -6.400 5.123 12.814 1.00 96.94 79 GLY A O 1
ATOM 589 N N . THR A 1 80 ? -6.541 6.147 10.820 1.00 96.81 80 THR A N 1
ATOM 590 C CA . THR A 1 80 ? -5.980 5.014 10.081 1.00 96.81 80 THR A CA 1
ATOM 591 C C . THR A 1 80 ? -4.489 4.864 10.335 1.00 96.81 80 THR A C 1
ATOM 593 O O . THR A 1 80 ? -3.706 5.799 10.173 1.00 96.81 80 THR A O 1
ATOM 596 N N . THR A 1 81 ? -4.086 3.646 10.667 1.00 96.50 81 THR A N 1
ATOM 597 C CA . THR A 1 81 ? -2.694 3.221 10.747 1.00 96.50 81 THR A CA 1
ATOM 598 C C . THR A 1 81 ? -2.422 2.122 9.730 1.00 96.50 81 THR A C 1
ATOM 600 O O . THR A 1 81 ? -3.336 1.447 9.251 1.00 96.50 81 THR A O 1
ATOM 603 N N . ARG A 1 82 ? -1.146 1.956 9.383 1.00 96.12 82 ARG A N 1
ATOM 604 C CA . ARG A 1 82 ? -0.689 0.972 8.407 1.00 96.12 82 ARG A CA 1
ATOM 605 C C . ARG A 1 82 ? 0.502 0.198 8.947 1.00 96.12 82 ARG A C 1
ATOM 607 O O . ARG A 1 82 ? 1.424 0.797 9.498 1.00 96.12 82 ARG A O 1
ATOM 614 N N . LYS A 1 83 ? 0.525 -1.113 8.719 1.00 97.50 83 LYS A N 1
ATOM 615 C CA . LYS A 1 83 ? 1.644 -1.994 9.068 1.00 97.50 83 LYS A CA 1
ATOM 616 C C . LYS A 1 83 ? 1.914 -2.995 7.949 1.00 97.50 83 LYS A C 1
ATOM 618 O O . LYS A 1 83 ? 0.985 -3.579 7.408 1.00 97.50 83 LYS A O 1
ATOM 623 N N . VAL A 1 84 ? 3.184 -3.221 7.629 1.00 98.12 84 VAL A N 1
ATOM 624 C CA . VAL A 1 84 ? 3.600 -4.302 6.724 1.00 98.12 84 VAL A CA 1
ATOM 625 C C . VAL A 1 84 ? 3.874 -5.554 7.557 1.00 98.12 84 VAL A C 1
ATOM 627 O O . VAL A 1 84 ? 4.479 -5.475 8.626 1.00 98.12 84 VAL A O 1
ATOM 630 N N . VAL A 1 85 ? 3.392 -6.705 7.098 1.00 98.31 85 VAL A N 1
ATOM 631 C CA . VAL A 1 85 ? 3.500 -7.999 7.778 1.00 98.31 85 VAL A CA 1
ATOM 632 C C . VAL A 1 85 ? 4.000 -9.032 6.779 1.00 98.31 85 VAL A C 1
ATOM 634 O O . VAL A 1 85 ? 3.420 -9.197 5.711 1.00 98.31 85 VAL A O 1
ATOM 637 N N . LYS A 1 86 ? 5.067 -9.750 7.127 1.00 98.19 86 LYS A N 1
ATOM 638 C CA . LYS A 1 86 ? 5.537 -10.895 6.344 1.00 98.19 86 LYS A CA 1
ATOM 639 C C . LYS A 1 86 ? 4.630 -12.101 6.593 1.00 98.19 86 LYS A C 1
ATOM 641 O O . LYS A 1 86 ? 4.301 -12.380 7.745 1.00 98.19 86 LYS A O 1
ATOM 646 N N . LEU A 1 87 ? 4.234 -12.787 5.529 1.00 97.69 87 LEU A N 1
ATOM 647 C CA . LEU A 1 87 ? 3.450 -14.022 5.559 1.00 97.69 87 LEU A CA 1
ATOM 648 C C . LEU A 1 87 ? 4.276 -15.144 4.912 1.00 97.69 87 LEU A C 1
ATOM 650 O O . LEU A 1 87 ? 5.293 -14.869 4.276 1.00 97.69 87 LEU A O 1
ATOM 654 N N . ASP A 1 88 ? 3.856 -16.397 5.073 1.00 96.88 88 ASP A N 1
ATOM 655 C CA . ASP A 1 88 ? 4.602 -17.544 4.534 1.00 96.88 88 ASP A CA 1
ATOM 656 C C . ASP A 1 88 ? 4.618 -17.559 2.995 1.00 96.88 88 ASP A C 1
ATOM 658 O O . ASP A 1 88 ? 5.609 -17.949 2.381 1.00 96.88 88 ASP A O 1
ATOM 662 N N . ASP A 1 89 ? 3.533 -17.103 2.368 1.00 96.31 89 ASP A N 1
ATOM 663 C CA . ASP A 1 89 ? 3.303 -17.121 0.921 1.00 96.31 89 ASP A CA 1
ATOM 664 C C . ASP A 1 89 ? 3.260 -15.719 0.290 1.00 96.31 89 ASP A C 1
ATOM 666 O O . ASP A 1 89 ? 2.956 -15.569 -0.894 1.00 96.31 89 ASP A O 1
ATOM 670 N N . GLY A 1 90 ? 3.556 -14.670 1.058 1.00 97.31 90 GLY A N 1
ATOM 671 C CA . GLY A 1 90 ? 3.400 -13.309 0.572 1.00 97.31 90 GLY A CA 1
ATOM 672 C C . GLY A 1 90 ? 3.656 -12.235 1.613 1.00 97.31 90 GLY A C 1
ATOM 673 O O . GLY A 1 90 ? 4.300 -12.436 2.643 1.00 97.31 90 GLY A O 1
ATOM 674 N N . VAL A 1 91 ? 3.134 -11.052 1.328 1.00 98.25 91 VAL A N 1
ATOM 675 C CA . VAL A 1 91 ? 3.264 -9.880 2.188 1.00 98.25 91 VAL A CA 1
ATOM 676 C C . VAL A 1 91 ? 1.889 -9.278 2.416 1.00 98.25 91 VAL A C 1
ATOM 678 O O . VAL A 1 91 ? 1.148 -9.007 1.479 1.00 98.25 91 VAL A O 1
ATOM 681 N N . GLY A 1 92 ? 1.530 -9.078 3.677 1.00 98.00 92 GLY A N 1
ATOM 682 C CA . GLY A 1 92 ? 0.325 -8.375 4.084 1.00 98.00 92 GLY A CA 1
ATOM 683 C C . GLY A 1 92 ? 0.611 -6.903 4.353 1.00 98.00 92 GLY A C 1
ATOM 684 O O . GLY A 1 92 ? 1.626 -6.549 4.950 1.00 98.00 92 GLY A O 1
ATOM 685 N N . MET A 1 93 ? -0.315 -6.040 3.965 1.00 98.00 93 MET A N 1
ATOM 686 C CA . MET A 1 93 ? -0.387 -4.664 4.423 1.00 98.00 93 MET A CA 1
ATOM 687 C C . MET A 1 93 ? -1.678 -4.488 5.216 1.00 98.00 93 MET A C 1
ATOM 689 O O . MET A 1 93 ? -2.774 -4.501 4.655 1.00 98.00 93 MET A O 1
ATOM 693 N N . ASP A 1 94 ? -1.527 -4.367 6.529 1.00 98.38 94 ASP A N 1
ATOM 694 C CA . ASP A 1 94 ? -2.617 -4.183 7.475 1.00 98.38 94 ASP A CA 1
ATOM 695 C C . ASP A 1 94 ? -2.968 -2.713 7.545 1.00 98.38 94 ASP A C 1
ATOM 697 O O . ASP A 1 94 ? -2.119 -1.884 7.873 1.00 98.38 94 ASP A O 1
ATOM 701 N N . PHE A 1 95 ? -4.230 -2.414 7.279 1.00 98.12 95 PHE A N 1
ATOM 702 C CA . PHE A 1 95 ? -4.835 -1.128 7.554 1.00 98.12 95 PHE A CA 1
ATOM 703 C C . PHE A 1 95 ? -5.815 -1.306 8.701 1.00 98.12 95 PHE A C 1
ATOM 705 O O . PHE A 1 95 ? -6.713 -2.147 8.629 1.00 98.12 95 PHE A O 1
ATOM 712 N N . THR A 1 96 ? -5.657 -0.509 9.749 1.00 98.56 96 THR A N 1
ATOM 713 C CA . THR A 1 96 ? -6.584 -0.465 10.885 1.00 98.56 96 THR A CA 1
ATOM 714 C C . THR A 1 96 ? -6.975 0.973 11.159 1.00 98.56 96 THR A C 1
ATOM 716 O O . THR A 1 96 ? -6.216 1.881 10.842 1.00 98.56 96 THR A O 1
ATOM 719 N N . THR A 1 97 ? -8.149 1.198 11.736 1.00 98.44 97 THR A N 1
ATOM 720 C CA . THR A 1 97 ? -8.643 2.538 12.068 1.00 98.44 97 THR A CA 1
ATOM 721 C C . THR A 1 97 ? -9.352 2.543 13.420 1.00 98.44 97 THR A C 1
ATOM 723 O O . THR A 1 97 ? -9.874 1.518 13.862 1.00 98.44 97 THR A O 1
ATOM 726 N N . THR A 1 98 ? -9.368 3.701 14.082 1.00 98.38 98 THR A N 1
ATOM 727 C CA . THR A 1 98 ? -10.247 3.988 15.228 1.00 98.38 98 THR A CA 1
ATOM 728 C C . THR A 1 98 ? -11.565 4.662 14.823 1.00 98.38 98 THR A C 1
ATOM 730 O O . THR A 1 98 ? -12.412 4.879 15.684 1.00 98.38 98 THR A O 1
ATOM 733 N N . GLY A 1 99 ? -11.715 5.034 13.547 1.00 97.56 99 GLY A N 1
ATOM 734 C CA . GLY A 1 99 ? -12.890 5.679 12.963 1.00 97.56 99 GLY A CA 1
ATOM 735 C C . GLY A 1 99 ? -13.785 4.700 12.194 1.00 97.56 99 GLY A C 1
ATOM 736 O O . GLY A 1 99 ? -14.101 3.612 12.678 1.00 97.56 99 GLY A O 1
ATOM 737 N N . ASP A 1 100 ? -14.213 5.093 10.989 1.00 98.31 100 ASP A N 1
ATOM 738 C CA . ASP A 1 100 ? -15.114 4.298 10.144 1.00 98.31 100 ASP A CA 1
ATOM 739 C C . ASP A 1 100 ? -14.382 3.118 9.472 1.00 98.31 100 ASP A C 1
ATOM 741 O O . ASP A 1 100 ? -13.700 3.253 8.450 1.00 98.31 100 ASP A O 1
ATOM 745 N N . VAL A 1 101 ? -14.540 1.934 10.067 1.00 98.50 101 VAL A N 1
ATOM 746 C CA . VAL A 1 101 ? -13.942 0.676 9.594 1.00 98.50 101 VAL A CA 1
ATOM 747 C C . VAL A 1 101 ? -14.499 0.241 8.235 1.00 98.50 101 VAL A C 1
ATOM 749 O O . VAL A 1 101 ? -13.760 -0.341 7.435 1.00 98.50 101 VAL A O 1
ATOM 752 N N . ASP A 1 102 ? -15.774 0.502 7.950 1.00 98.38 102 ASP A N 1
ATOM 753 C CA . ASP A 1 102 ? -16.397 0.071 6.697 1.00 98.38 102 ASP A CA 1
ATOM 754 C C . ASP A 1 102 ? -15.953 0.963 5.538 1.00 98.38 102 ASP A C 1
ATOM 756 O O . ASP A 1 102 ? -15.642 0.460 4.455 1.00 98.38 102 ASP A O 1
ATOM 760 N N . GLU A 1 103 ? -15.803 2.266 5.774 1.00 97.62 103 GLU A N 1
ATOM 761 C CA . GLU A 1 103 ? -15.177 3.169 4.809 1.00 97.62 103 GLU A CA 1
ATOM 762 C C . GLU A 1 103 ? -13.720 2.787 4.526 1.00 97.62 103 GLU A C 1
ATOM 764 O O . GLU A 1 103 ? -13.316 2.727 3.360 1.00 97.62 103 GLU A O 1
ATOM 769 N N . LEU A 1 104 ? -12.939 2.457 5.564 1.00 98.12 104 LEU A N 1
ATOM 770 C CA . LEU A 1 104 ? -11.569 1.973 5.381 1.00 98.12 104 LEU A CA 1
ATOM 771 C C . LEU A 1 104 ? -11.534 0.731 4.479 1.00 98.12 104 LEU A C 1
ATOM 773 O O . LEU A 1 104 ? -10.755 0.684 3.525 1.00 98.12 104 LEU A O 1
ATOM 777 N N . ARG A 1 105 ? -12.394 -0.257 4.753 1.00 98.44 105 ARG A N 1
ATOM 778 C CA . ARG A 1 105 ? -12.489 -1.493 3.961 1.00 98.44 105 ARG A 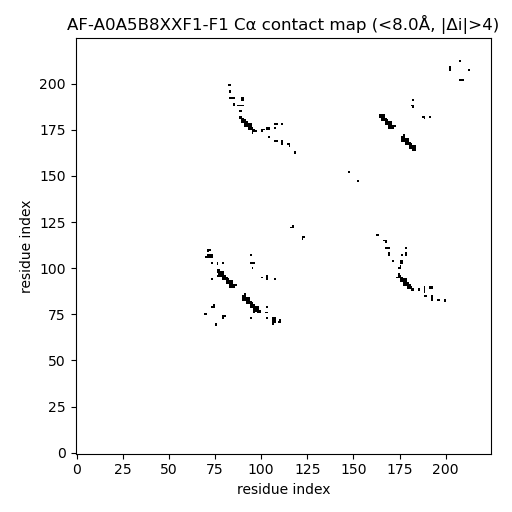CA 1
ATOM 779 C C . ARG A 1 105 ? -12.829 -1.207 2.502 1.00 98.44 105 ARG A C 1
ATOM 781 O O . ARG A 1 105 ? -12.114 -1.678 1.621 1.00 98.44 105 ARG A O 1
ATOM 788 N N . ARG A 1 106 ? -13.839 -0.369 2.239 1.00 97.94 106 ARG A N 1
ATOM 789 C CA . ARG A 1 106 ? -14.217 0.023 0.868 1.00 97.94 106 ARG A CA 1
ATOM 790 C C . ARG A 1 106 ? -13.045 0.627 0.097 1.00 97.94 106 ARG A C 1
ATOM 792 O O . ARG A 1 106 ? -12.845 0.305 -1.074 1.00 97.94 106 ARG A O 1
ATOM 799 N N . ARG A 1 107 ? -12.247 1.490 0.736 1.00 97.19 107 ARG A N 1
ATOM 800 C CA . ARG A 1 107 ? -11.080 2.115 0.092 1.00 97.19 107 ARG A CA 1
ATOM 801 C C . ARG A 1 107 ? -9.960 1.123 -0.187 1.00 97.19 107 ARG A C 1
ATOM 803 O O . ARG A 1 107 ? -9.404 1.144 -1.283 1.00 97.19 107 ARG A O 1
ATOM 810 N N . VAL A 1 108 ? -9.642 0.251 0.770 1.00 97.31 108 VAL A N 1
ATOM 811 C CA . VAL A 1 108 ? -8.615 -0.790 0.593 1.00 97.31 108 VAL A CA 1
ATOM 812 C C . VAL A 1 108 ? -9.014 -1.763 -0.518 1.00 97.31 108 VAL A C 1
ATOM 814 O O . VAL A 1 108 ? -8.191 -2.088 -1.370 1.00 97.31 108 VAL A O 1
ATOM 817 N N . GLU A 1 109 ? -10.281 -2.168 -0.577 1.00 97.31 109 GLU A N 1
ATOM 818 C CA . GLU A 1 109 ? -10.788 -3.032 -1.642 1.00 97.31 109 GLU A CA 1
ATOM 819 C C . GLU A 1 109 ? -10.720 -2.351 -3.016 1.00 97.31 109 GLU A C 1
ATOM 821 O O . GLU A 1 109 ? -10.206 -2.929 -3.975 1.00 97.31 109 GLU A O 1
ATOM 826 N N . LYS A 1 110 ? -11.136 -1.083 -3.110 1.00 95.44 110 LYS A N 1
ATOM 827 C CA . LYS A 1 110 ? -11.023 -0.296 -4.348 1.00 95.44 110 LYS A CA 1
ATOM 828 C C . LYS A 1 110 ? -9.567 -0.148 -4.808 1.00 95.44 110 LYS A C 1
ATOM 830 O O . LYS A 1 110 ? -9.288 -0.233 -6.004 1.00 95.44 110 LYS A O 1
ATOM 835 N N . MET A 1 111 ? -8.634 0.028 -3.871 1.00 94.06 111 MET A N 1
ATOM 836 C CA . MET A 1 111 ? -7.196 0.063 -4.153 1.00 94.06 111 MET A CA 1
ATOM 837 C C . MET A 1 111 ? -6.692 -1.279 -4.698 1.00 94.06 111 MET A C 1
ATOM 839 O O . MET A 1 111 ? -5.987 -1.299 -5.708 1.00 94.06 111 MET A O 1
ATOM 843 N N . ALA A 1 112 ? -7.087 -2.394 -4.082 1.00 94.69 112 ALA A N 1
ATOM 844 C CA . ALA A 1 112 ? -6.727 -3.732 -4.542 1.00 94.69 112 ALA A CA 1
ATOM 845 C C . ALA A 1 112 ? -7.276 -4.026 -5.949 1.00 94.69 112 ALA A C 1
ATOM 847 O O . ALA A 1 112 ? -6.542 -4.515 -6.806 1.00 94.69 112 ALA A O 1
ATOM 848 N N . GLN A 1 113 ? -8.533 -3.663 -6.225 1.00 93.06 113 GLN A N 1
ATOM 849 C CA . GLN A 1 113 ? -9.153 -3.816 -7.548 1.00 93.06 113 GLN A CA 1
ATOM 850 C C . GLN A 1 113 ? -8.419 -3.008 -8.624 1.00 93.06 113 GLN A C 1
ATOM 852 O O . GLN A 1 113 ? -8.193 -3.500 -9.730 1.00 93.06 113 GLN A O 1
ATOM 857 N N . MET A 1 114 ? -8.011 -1.777 -8.307 1.00 88.38 114 MET A N 1
ATOM 858 C CA . MET A 1 114 ? -7.232 -0.952 -9.228 1.00 88.38 114 MET A CA 1
ATOM 859 C C . MET A 1 114 ? -5.854 -1.554 -9.494 1.00 88.38 114 MET A C 1
ATOM 861 O O . MET A 1 114 ? -5.432 -1.610 -10.648 1.00 88.38 114 MET A O 1
ATOM 865 N N . HIS A 1 115 ? -5.174 -2.040 -8.453 1.00 88.69 115 HIS A N 1
ATOM 866 C CA . HIS A 1 115 ? -3.905 -2.742 -8.609 1.00 88.69 115 HIS A CA 1
ATOM 867 C C . HIS A 1 115 ? -4.068 -3.969 -9.510 1.00 88.69 115 HIS A C 1
ATOM 869 O O . HIS A 1 115 ? -3.330 -4.119 -10.480 1.00 88.69 115 HIS A O 1
ATOM 875 N N . ALA A 1 116 ? -5.072 -4.809 -9.247 1.00 89.31 116 ALA A N 1
ATOM 876 C CA . ALA A 1 116 ? -5.375 -5.958 -10.089 1.00 89.31 116 ALA A CA 1
ATOM 877 C C . ALA A 1 116 ? -5.579 -5.526 -11.548 1.00 89.31 116 ALA A C 1
ATOM 879 O O . ALA A 1 116 ? -4.863 -6.013 -12.413 1.00 89.31 116 ALA A O 1
ATOM 880 N N . LYS A 1 117 ? -6.434 -4.527 -11.811 1.00 86.94 117 LYS A N 1
ATOM 881 C CA . LYS A 1 117 ? -6.707 -4.009 -13.163 1.00 86.94 117 LYS A CA 1
ATOM 882 C C . LYS A 1 117 ? -5.460 -3.484 -13.884 1.00 86.94 117 LYS A C 1
ATOM 884 O O . LYS A 1 117 ? -5.331 -3.674 -15.090 1.00 86.94 117 LYS A O 1
ATOM 889 N N . MET A 1 118 ? -4.543 -2.826 -13.174 1.00 83.31 118 MET A N 1
ATOM 890 C CA . MET A 1 118 ? -3.291 -2.333 -13.765 1.00 83.31 118 MET A CA 1
ATOM 891 C C . MET A 1 118 ? -2.338 -3.472 -14.160 1.00 83.31 118 MET A C 1
ATOM 893 O O . MET A 1 118 ? -1.533 -3.301 -15.076 1.00 83.31 118 MET A O 1
ATOM 897 N N . HIS A 1 119 ? -2.440 -4.633 -13.507 1.00 82.62 119 HIS A N 1
ATOM 898 C CA . HIS A 1 119 ? -1.504 -5.745 -13.675 1.00 82.62 119 HIS A CA 1
ATOM 899 C C . HIS A 1 119 ? -2.079 -6.978 -14.398 1.00 82.62 119 HIS A C 1
ATOM 901 O O . HIS A 1 119 ? -1.298 -7.765 -14.929 1.00 82.62 119 HIS A O 1
ATOM 907 N N . SER A 1 120 ? -3.403 -7.155 -14.480 1.00 73.81 120 SER A N 1
ATOM 908 C CA . SER A 1 120 ? -4.030 -8.405 -14.936 1.00 73.81 120 SER A CA 1
ATOM 909 C C . SER A 1 120 ? -4.110 -8.599 -16.457 1.00 73.81 120 SER A C 1
ATOM 911 O O . SER A 1 120 ? -4.234 -9.736 -16.894 1.00 73.81 120 SER A O 1
ATOM 913 N N . GLU A 1 121 ? -4.003 -7.553 -17.284 1.00 60.97 121 GLU A N 1
ATOM 914 C CA . GLU A 1 121 ? -4.213 -7.674 -18.746 1.00 60.97 121 GLU A CA 1
ATOM 915 C C . GLU A 1 121 ? -3.242 -6.828 -19.576 1.00 60.97 121 GLU A C 1
ATOM 917 O O . GLU A 1 121 ? -3.632 -6.119 -20.499 1.00 60.97 121 GLU A O 1
ATOM 922 N N . GLY A 1 122 ? -1.951 -6.851 -19.233 1.00 57.81 122 GLY A N 1
ATOM 923 C CA . GLY A 1 122 ? -0.965 -6.077 -19.988 1.00 57.81 122 GLY A CA 1
ATOM 924 C C . GLY A 1 122 ? -1.299 -4.587 -19.996 1.00 57.81 122 GLY A C 1
ATOM 925 O O . GLY A 1 122 ? -1.128 -3.953 -21.034 1.00 57.81 122 GLY A O 1
ATOM 926 N N . GLY A 1 123 ? -1.770 -4.070 -18.847 1.00 51.50 123 GLY A N 1
ATOM 927 C CA . GLY A 1 123 ? -2.178 -2.691 -18.563 1.00 51.50 123 GLY A CA 1
ATOM 928 C C . GLY A 1 123 ? -1.050 -1.682 -18.749 1.00 51.50 123 GLY A C 1
ATOM 929 O O . GLY A 1 123 ? -0.669 -0.931 -17.858 1.00 51.50 123 GLY A O 1
ATOM 930 N N . MET A 1 124 ? -0.478 -1.657 -19.941 1.00 48.81 124 MET A N 1
ATOM 931 C CA . MET A 1 124 ? 0.100 -0.466 -20.480 1.00 48.81 124 MET A CA 1
ATOM 932 C C . MET A 1 124 ? -1.072 0.488 -20.678 1.00 48.81 124 MET A C 1
ATOM 934 O O . MET A 1 124 ? -2.093 0.146 -21.275 1.00 48.81 124 MET A O 1
ATOM 938 N N . MET A 1 125 ? -0.888 1.717 -20.226 1.00 50.25 125 MET A N 1
ATOM 939 C CA . MET A 1 125 ? -1.456 2.900 -20.860 1.00 50.25 125 MET A CA 1
ATOM 940 C C . MET A 1 125 ? -1.007 2.930 -22.346 1.00 50.25 125 MET A C 1
ATOM 942 O O . MET A 1 125 ? -0.268 3.810 -22.765 1.00 50.25 125 MET A O 1
ATOM 946 N N . GLN A 1 126 ? -1.356 1.907 -23.138 1.00 49.28 126 GLN A N 1
ATOM 947 C CA . GLN A 1 126 ? -0.891 1.661 -24.507 1.00 49.28 126 GLN A CA 1
ATOM 948 C C . GLN A 1 126 ? -1.735 2.418 -25.540 1.00 49.28 126 GLN A C 1
ATOM 950 O O . GLN A 1 126 ? -1.474 2.302 -26.730 1.00 49.28 126 GLN A O 1
ATOM 955 N N . GLY A 1 127 ? -2.754 3.174 -25.115 1.00 48.31 127 GLY A N 1
ATOM 956 C CA . GLY A 1 127 ? -3.882 3.491 -25.994 1.00 48.31 127 GLY A CA 1
ATOM 957 C C . GLY A 1 127 ? -4.333 4.943 -26.102 1.00 48.31 127 GLY A C 1
ATOM 958 O O . GLY A 1 127 ? -5.294 5.178 -26.820 1.00 48.31 127 GLY A O 1
ATOM 959 N N . GLN A 1 128 ? -3.692 5.922 -25.453 1.00 45.25 128 GLN A N 1
ATOM 960 C CA . GLN A 1 128 ? -4.092 7.338 -25.604 1.00 45.25 128 GLN A CA 1
ATOM 961 C C . GLN A 1 128 ? -2.978 8.268 -26.098 1.00 45.25 128 GLN A C 1
ATOM 963 O O . GLN A 1 128 ? -3.033 9.481 -25.937 1.00 45.25 128 GLN A O 1
ATOM 968 N N . HIS A 1 129 ? -2.008 7.688 -26.809 1.00 46.12 129 HIS A N 1
ATOM 969 C CA . HIS A 1 129 ? -1.184 8.399 -27.793 1.00 46.12 129 HIS A CA 1
ATOM 970 C C . HIS A 1 129 ? -1.593 8.069 -29.242 1.00 46.12 129 HIS A C 1
ATOM 972 O O . HIS A 1 129 ? -0.821 8.275 -30.174 1.00 46.12 129 HIS A O 1
ATOM 978 N N . GLY A 1 130 ? -2.808 7.551 -29.451 1.00 47.09 130 GLY A N 1
ATOM 979 C CA . GLY A 1 130 ? -3.389 7.384 -30.780 1.00 47.09 130 GLY A CA 1
ATOM 980 C C . GLY A 1 130 ? -4.178 8.629 -31.184 1.00 47.09 130 GLY A C 1
ATOM 981 O O . GLY A 1 130 ? -5.223 8.886 -30.600 1.00 47.09 130 GLY A O 1
ATOM 982 N N . GLN A 1 131 ? -3.695 9.336 -32.211 1.00 45.38 131 GLN A N 1
ATOM 983 C CA . GLN A 1 131 ? -4.355 10.434 -32.941 1.00 45.38 131 GLN A CA 1
ATOM 984 C C . GLN A 1 131 ? -4.310 11.850 -32.333 1.00 45.38 131 GLN A C 1
ATOM 986 O O . GLN A 1 131 ? -5.327 12.522 -32.203 1.00 45.38 131 GLN A O 1
ATOM 991 N N . HIS A 1 132 ? -3.106 12.382 -32.113 1.00 44.62 132 HIS A N 1
ATOM 992 C CA . HIS A 1 132 ? -2.875 13.826 -32.283 1.00 44.62 132 HIS A CA 1
ATOM 993 C C . HIS A 1 132 ? -1.969 14.080 -33.500 1.00 44.62 132 HIS A C 1
ATOM 995 O O . HIS A 1 132 ? -0.954 14.760 -33.411 1.00 44.62 132 HIS A O 1
ATOM 1001 N N . ASP A 1 133 ? -2.361 13.573 -34.673 1.00 50.19 133 ASP A N 1
ATOM 1002 C CA . ASP A 1 133 ? -1.701 13.866 -35.961 1.00 50.19 133 ASP A CA 1
ATOM 1003 C C . ASP A 1 133 ? -1.917 15.316 -36.458 1.00 50.19 133 ASP A C 1
ATOM 1005 O O . ASP A 1 133 ? -1.540 15.662 -37.577 1.00 50.19 133 ASP A O 1
ATOM 1009 N N . GLN A 1 134 ? -2.525 16.202 -35.657 1.00 52.12 134 GLN A N 1
ATOM 1010 C CA . GLN A 1 134 ? -2.886 17.557 -36.102 1.00 52.12 134 GLN A CA 1
ATOM 1011 C C . GLN A 1 134 ? -2.558 18.706 -35.142 1.00 52.12 134 GLN A C 1
ATOM 1013 O O . GLN A 1 134 ? -3.009 19.822 -35.381 1.00 52.12 134 GLN A O 1
ATOM 1018 N N . MET A 1 135 ? -1.700 18.524 -34.135 1.00 50.44 135 MET A N 1
ATOM 1019 C CA . MET A 1 135 ? -1.096 19.684 -33.453 1.00 50.44 135 MET A CA 1
ATOM 1020 C C . MET A 1 135 ? 0.270 20.008 -34.061 1.00 50.44 135 MET A C 1
ATOM 1022 O O . MET A 1 135 ? 1.321 19.869 -33.443 1.00 50.44 135 MET A O 1
ATOM 1026 N N . LYS A 1 136 ? 0.237 20.441 -35.329 1.00 54.12 136 LYS A N 1
ATOM 1027 C CA . LYS A 1 136 ? 1.321 21.241 -35.905 1.00 54.12 136 LYS A CA 1
ATOM 1028 C C . LYS A 1 136 ? 1.344 22.588 -35.176 1.00 54.12 136 LYS A C 1
ATOM 1030 O O . LYS A 1 136 ? 0.303 23.219 -35.048 1.00 54.12 136 LYS A O 1
ATOM 1035 N N . HIS A 1 137 ? 2.544 23.033 -34.812 1.00 48.03 137 HIS A N 1
ATOM 1036 C CA . HIS A 1 137 ? 2.885 24.341 -34.236 1.00 48.03 137 HIS A CA 1
ATOM 1037 C C . HIS A 1 137 ? 2.714 24.489 -32.722 1.00 48.03 137 HIS A C 1
ATOM 1039 O O . HIS A 1 137 ? 1.667 24.862 -32.207 1.00 48.03 137 HIS A O 1
ATOM 1045 N N . GLY A 1 138 ? 3.831 24.287 -32.024 1.00 43.19 138 GLY A N 1
ATOM 1046 C CA . GLY A 1 138 ? 3.991 24.614 -30.615 1.00 43.19 138 GLY A CA 1
ATOM 1047 C C . GLY A 1 138 ? 5.398 24.282 -30.140 1.00 43.19 138 GLY A C 1
ATOM 1048 O O . GLY A 1 138 ? 5.594 23.360 -29.358 1.00 43.19 138 GLY A O 1
ATOM 1049 N N . GLU A 1 139 ? 6.381 25.010 -30.659 1.00 51.09 139 GLU A N 1
ATOM 1050 C CA . GLU A 1 139 ? 7.815 24.951 -30.353 1.00 51.09 139 GLU A CA 1
ATOM 1051 C C . GLU A 1 139 ? 8.112 25.398 -28.902 1.00 51.09 139 GLU A C 1
ATOM 1053 O O . GLU A 1 139 ? 8.865 26.335 -28.675 1.00 51.09 139 GLU A O 1
ATOM 1058 N N . MET A 1 140 ? 7.460 24.789 -27.898 1.00 53.59 140 MET A N 1
ATOM 1059 C CA . MET A 1 140 ? 7.567 25.187 -26.481 1.00 53.59 140 MET A CA 1
ATOM 1060 C C . MET A 1 140 ? 7.497 24.041 -25.443 1.00 53.59 140 MET A C 1
ATOM 1062 O O . MET A 1 140 ? 7.376 24.320 -24.255 1.00 53.59 140 MET A O 1
ATOM 1066 N N . HIS A 1 141 ? 7.641 22.759 -25.811 1.00 46.34 141 HIS A N 1
ATOM 1067 C CA . HIS A 1 141 ? 7.558 21.632 -24.845 1.00 46.34 141 HIS A CA 1
ATOM 1068 C C . HIS A 1 141 ? 8.852 20.805 -24.667 1.00 46.34 141 HIS A C 1
ATOM 1070 O O . HIS A 1 141 ? 8.808 19.619 -24.363 1.00 46.34 141 HIS A O 1
ATOM 1076 N N . GLY A 1 142 ? 10.029 21.420 -24.823 1.00 47.09 142 GLY A N 1
ATOM 1077 C CA . GLY A 1 142 ? 11.325 20.716 -24.796 1.00 47.09 142 GLY A CA 1
ATOM 1078 C C . GLY A 1 142 ? 12.144 20.774 -23.496 1.00 47.09 142 GLY A C 1
ATOM 1079 O O . GLY A 1 142 ? 13.309 20.397 -23.536 1.00 47.09 142 GLY A O 1
ATOM 1080 N N . LYS A 1 143 ? 11.629 21.287 -22.366 1.00 48.88 143 LYS A N 1
ATOM 1081 C CA . LYS A 1 143 ? 12.492 21.622 -21.204 1.00 48.88 143 LYS A CA 1
ATOM 1082 C C . LYS A 1 143 ? 12.187 20.963 -19.856 1.00 48.88 143 LYS A C 1
ATOM 1084 O O . LYS A 1 143 ? 12.900 21.253 -18.903 1.00 48.88 143 LYS A O 1
ATOM 1089 N N . MET A 1 144 ? 11.201 20.071 -19.749 1.00 47.78 144 MET A N 1
ATOM 1090 C CA . MET A 1 144 ? 10.887 19.409 -18.464 1.00 47.78 144 MET A CA 1
ATOM 1091 C C . MET A 1 144 ? 10.958 17.876 -18.483 1.00 47.78 144 MET A C 1
ATOM 1093 O O . MET A 1 144 ? 10.652 17.238 -17.481 1.00 47.78 144 MET A O 1
ATOM 1097 N N . HIS A 1 145 ? 11.431 17.266 -19.571 1.00 52.25 145 HIS A N 1
ATOM 1098 C CA . HIS A 1 145 ? 11.856 15.867 -19.541 1.00 52.25 145 HIS A CA 1
ATOM 1099 C C . HIS A 1 145 ? 13.330 15.824 -19.145 1.00 52.25 145 HIS A C 1
ATOM 1101 O O . HIS A 1 145 ? 14.205 15.817 -20.006 1.00 52.25 145 HIS A O 1
ATOM 1107 N N . GLY A 1 146 ? 13.610 15.844 -17.839 1.00 58.38 146 GLY A N 1
ATOM 1108 C CA . GLY A 1 146 ? 14.934 15.456 -17.361 1.00 58.38 146 GLY A CA 1
ATOM 1109 C C . GLY A 1 146 ? 15.240 14.066 -17.911 1.00 58.38 146 GLY A C 1
ATOM 1110 O O . GLY A 1 146 ? 14.453 13.142 -17.696 1.00 58.38 146 GLY A O 1
ATOM 1111 N N . GLU A 1 147 ? 16.317 13.933 -18.686 1.00 70.75 147 GLU A N 1
ATOM 1112 C CA . GLU A 1 147 ? 16.754 12.638 -19.198 1.00 70.75 147 GLU A CA 1
ATOM 1113 C C . GLU A 1 147 ? 16.938 11.698 -18.005 1.00 70.75 147 GLU A C 1
ATOM 1115 O O . GLU A 1 147 ? 17.811 11.908 -17.162 1.00 70.75 147 GLU A O 1
ATOM 1120 N N . MET A 1 148 ? 16.076 10.682 -17.897 1.00 78.25 148 MET A N 1
ATOM 1121 C CA . MET A 1 148 ? 16.299 9.615 -16.929 1.00 78.25 148 MET A CA 1
ATOM 1122 C C . MET A 1 148 ? 17.634 8.965 -17.266 1.00 78.25 148 MET A C 1
ATOM 1124 O O . MET A 1 148 ? 17.827 8.514 -18.400 1.00 78.25 148 MET A O 1
ATOM 1128 N N . THR A 1 149 ? 18.533 8.896 -16.287 1.00 88.25 149 THR A N 1
ATOM 1129 C CA . THR A 1 149 ? 19.805 8.194 -16.465 1.00 88.25 149 THR A CA 1
ATOM 1130 C C . THR A 1 149 ? 19.537 6.720 -16.779 1.00 88.25 149 THR A C 1
ATOM 1132 O O . THR A 1 149 ? 18.502 6.164 -16.393 1.00 88.25 149 THR A O 1
ATOM 1135 N N . ASP A 1 150 ? 20.463 6.050 -17.467 1.00 90.38 150 ASP A N 1
ATOM 1136 C CA . ASP A 1 150 ? 20.299 4.624 -17.784 1.00 90.38 150 ASP A CA 1
ATOM 1137 C C . ASP A 1 150 ? 20.108 3.771 -16.516 1.00 90.38 150 ASP A C 1
ATOM 1139 O O . ASP A 1 150 ? 19.307 2.836 -16.506 1.00 90.38 150 ASP A O 1
ATOM 1143 N N . GLU A 1 151 ? 20.742 4.164 -15.407 1.00 86.19 151 GLU A N 1
ATOM 1144 C CA . GLU A 1 151 ? 20.546 3.553 -14.089 1.00 86.19 151 GLU A CA 1
ATOM 1145 C C . GLU A 1 151 ? 19.105 3.699 -13.574 1.00 86.19 151 GLU A C 1
ATOM 1147 O O . GLU A 1 151 ? 18.531 2.749 -13.034 1.00 86.19 151 GLU A O 1
ATOM 1152 N N . GLN A 1 152 ? 18.487 4.875 -13.743 1.00 80.94 152 GLN A N 1
ATOM 1153 C CA . GLN A 1 152 ? 17.084 5.097 -13.378 1.00 80.94 152 GLN A CA 1
ATOM 1154 C C . GLN A 1 152 ? 16.149 4.268 -14.261 1.00 80.94 152 GLN A C 1
ATOM 1156 O O . GLN A 1 152 ? 15.202 3.662 -13.752 1.00 80.94 152 GLN A O 1
ATOM 1161 N N . ARG A 1 153 ? 16.442 4.176 -15.565 1.00 84.69 153 ARG A N 1
ATOM 1162 C CA . ARG A 1 153 ? 15.672 3.352 -16.506 1.00 84.69 153 ARG A CA 1
ATOM 1163 C C . ARG A 1 153 ? 15.737 1.870 -16.133 1.00 84.69 153 ARG A C 1
ATOM 1165 O O . ARG A 1 153 ? 14.701 1.206 -16.120 1.00 84.69 153 ARG A O 1
ATOM 1172 N N . GLN A 1 154 ? 16.919 1.362 -15.785 1.00 87.19 154 GLN A N 1
ATOM 1173 C CA . GLN A 1 154 ? 17.100 -0.030 -15.372 1.00 87.19 154 GLN A CA 1
ATOM 1174 C C . GLN A 1 154 ? 16.340 -0.338 -14.075 1.00 87.19 154 GLN A C 1
ATOM 1176 O O . GLN A 1 154 ? 15.606 -1.324 -14.018 1.00 87.19 154 GLN A O 1
ATOM 1181 N N . LYS A 1 155 ? 16.433 0.534 -13.060 1.00 82.31 155 LYS A N 1
ATOM 1182 C CA . LYS A 1 155 ? 15.671 0.381 -11.806 1.00 82.31 155 LYS A CA 1
ATOM 1183 C C . LYS A 1 155 ? 14.161 0.407 -12.036 1.00 82.31 155 LYS A C 1
ATOM 1185 O O . LYS A 1 155 ? 13.434 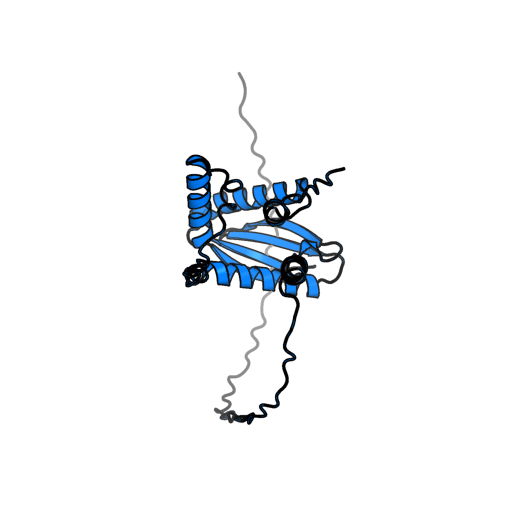-0.375 -11.428 1.00 82.31 155 LYS A O 1
ATOM 1190 N N . HIS A 1 156 ? 13.684 1.275 -12.928 1.00 81.75 156 HIS A N 1
ATOM 1191 C CA . HIS A 1 156 ? 12.271 1.324 -13.298 1.00 81.75 156 HIS A CA 1
ATOM 1192 C C . HIS A 1 156 ? 11.808 0.016 -13.960 1.00 81.75 156 HIS A C 1
ATOM 1194 O O . HIS A 1 156 ? 10.747 -0.508 -13.620 1.00 81.75 156 HIS A O 1
ATOM 1200 N N . GLN A 1 157 ? 12.612 -0.549 -14.866 1.00 83.38 157 GLN A N 1
ATOM 1201 C CA . GLN A 1 157 ? 12.311 -1.836 -15.499 1.00 83.38 157 GLN A CA 1
ATOM 1202 C C . GLN A 1 157 ? 12.306 -2.991 -14.493 1.00 83.38 157 GLN A C 1
ATOM 1204 O O . GLN A 1 157 ? 11.383 -3.805 -14.527 1.00 83.38 157 GLN A O 1
ATOM 1209 N N . GLU A 1 158 ? 13.278 -3.041 -13.579 1.00 84.44 158 GLU A N 1
ATOM 1210 C CA . GLU A 1 158 ? 13.324 -4.056 -12.519 1.00 84.44 158 GLU A CA 1
ATOM 1211 C C . GLU A 1 158 ? 12.073 -3.982 -11.631 1.00 84.44 158 GLU A C 1
ATOM 1213 O O . GLU A 1 158 ? 11.423 -4.998 -11.380 1.00 84.44 158 GLU A O 1
ATOM 1218 N N . MET A 1 159 ? 11.680 -2.775 -11.214 1.00 80.44 159 MET A N 1
ATOM 1219 C CA . MET A 1 159 ? 10.478 -2.568 -10.404 1.00 80.44 159 MET A CA 1
ATOM 1220 C C . MET A 1 159 ? 9.210 -3.014 -11.142 1.00 80.44 159 MET A C 1
ATOM 1222 O O . MET A 1 159 ? 8.370 -3.710 -10.569 1.00 80.44 159 MET A O 1
ATOM 1226 N N . LYS A 1 160 ? 9.089 -2.673 -12.432 1.00 83.06 160 LYS A N 1
ATOM 1227 C CA . LYS A 1 160 ? 7.954 -3.086 -13.268 1.00 83.06 160 LYS A CA 1
ATOM 1228 C C . LYS A 1 160 ? 7.864 -4.608 -13.395 1.00 83.06 160 LYS A C 1
ATOM 1230 O O . LYS A 1 160 ? 6.773 -5.164 -13.290 1.00 83.06 160 LYS A O 1
ATOM 1235 N N . GLN A 1 161 ? 8.995 -5.279 -13.611 1.00 83.31 161 GLN A N 1
ATOM 1236 C CA . GLN A 1 161 ? 9.036 -6.738 -13.716 1.00 83.31 1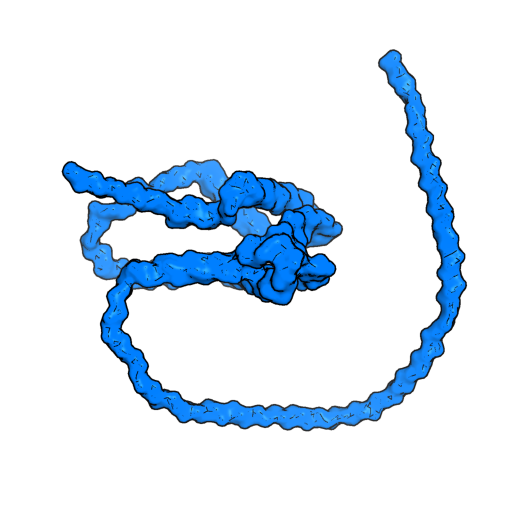61 GLN A CA 1
ATOM 1237 C C . GLN A 1 161 ? 8.622 -7.403 -12.405 1.00 83.31 161 GLN A C 1
ATOM 1239 O O . GLN A 1 161 ? 7.800 -8.317 -12.430 1.00 83.31 161 GLN A O 1
ATOM 1244 N N . MET A 1 162 ? 9.113 -6.906 -11.268 1.00 79.88 162 MET A N 1
ATOM 1245 C CA . MET A 1 162 ? 8.773 -7.481 -9.969 1.00 79.88 162 MET A CA 1
ATOM 1246 C C . MET A 1 162 ? 7.276 -7.366 -9.655 1.00 79.88 162 MET A C 1
ATOM 1248 O O . MET A 1 162 ? 6.682 -8.326 -9.179 1.00 79.88 162 MET A O 1
ATOM 1252 N N . MET A 1 163 ? 6.644 -6.238 -9.992 1.00 81.94 163 MET A N 1
ATOM 1253 C CA . MET A 1 163 ? 5.211 -6.028 -9.738 1.00 81.94 163 MET A CA 1
ATOM 1254 C C . MET A 1 163 ? 4.299 -6.799 -10.701 1.00 81.94 163 MET A C 1
ATOM 1256 O O . MET A 1 163 ? 3.188 -7.169 -10.337 1.00 81.94 163 MET A O 1
ATOM 1260 N N . SER A 1 164 ? 4.765 -7.109 -11.916 1.00 83.75 164 SER A N 1
ATOM 1261 C CA . SER A 1 164 ? 3.974 -7.853 -12.912 1.00 83.75 164 SER A CA 1
ATOM 1262 C C . SER A 1 164 ? 3.654 -9.306 -12.525 1.00 83.75 164 SER A C 1
ATOM 1264 O O . SER A 1 164 ? 2.824 -9.942 -13.170 1.00 83.75 164 SER A O 1
ATOM 1266 N N . GLY A 1 165 ? 4.295 -9.832 -11.478 1.00 88.12 165 GLY A N 1
ATOM 1267 C CA . GLY A 1 165 ? 4.095 -11.190 -10.975 1.00 88.12 165 GLY A CA 1
ATOM 1268 C C . GLY A 1 165 ? 3.403 -11.271 -9.617 1.00 88.12 165 GLY A C 1
ATOM 1269 O O . GLY A 1 165 ? 3.454 -12.336 -9.009 1.00 88.12 165 GLY A O 1
ATOM 1270 N N . VAL A 1 166 ? 2.815 -10.182 -9.113 1.00 93.19 166 VAL A N 1
ATOM 1271 C CA . VAL A 1 166 ? 2.204 -10.142 -7.776 1.00 93.19 166 VAL A CA 1
ATOM 1272 C C . VAL A 1 166 ? 0.682 -10.146 -7.890 1.00 93.19 166 VAL A C 1
ATOM 1274 O O . VAL A 1 166 ? 0.083 -9.213 -8.423 1.00 93.19 166 VAL A O 1
ATOM 1277 N N . ALA A 1 167 ? 0.050 -11.196 -7.369 1.00 94.94 167 ALA A N 1
ATOM 1278 C CA . ALA A 1 167 ? -1.393 -11.239 -7.176 1.00 94.94 167 ALA A CA 1
ATOM 1279 C C . ALA A 1 167 ? -1.773 -10.428 -5.932 1.00 94.94 167 ALA A C 1
ATOM 1281 O O . ALA A 1 167 ? -1.049 -10.443 -4.936 1.00 94.94 167 ALA A O 1
ATOM 1282 N N . VAL A 1 168 ? -2.914 -9.739 -5.985 1.00 95.69 168 VAL A N 1
ATOM 1283 C CA . VAL A 1 168 ? -3.429 -8.962 -4.852 1.00 95.69 168 VAL A CA 1
ATOM 1284 C C . VAL A 1 168 ? -4.800 -9.472 -4.446 1.00 95.69 168 VAL A C 1
ATOM 1286 O O . VAL A 1 168 ? -5.674 -9.665 -5.290 1.00 95.69 168 VAL A O 1
ATOM 1289 N N . SER A 1 169 ? -4.987 -9.680 -3.148 1.00 97.06 169 SER A N 1
ATOM 1290 C CA . SER A 1 169 ? -6.267 -10.030 -2.536 1.00 97.06 169 SER A CA 1
ATOM 1291 C C . SER A 1 169 ? -6.473 -9.232 -1.250 1.00 97.06 169 SER A C 1
ATOM 1293 O O . SER A 1 169 ? -5.579 -8.522 -0.784 1.00 97.06 169 SER A O 1
ATOM 1295 N N . THR A 1 170 ? -7.667 -9.305 -0.671 1.00 98.25 170 THR A N 1
ATOM 1296 C CA . THR A 1 170 ? -7.988 -8.588 0.565 1.00 98.25 170 THR A CA 1
ATOM 1297 C C . THR A 1 170 ? -8.726 -9.481 1.546 1.00 98.25 170 THR A C 1
ATOM 1299 O O . THR A 1 170 ? -9.580 -10.268 1.148 1.00 98.25 170 THR A O 1
ATOM 1302 N N . VAL A 1 171 ? -8.435 -9.320 2.834 1.00 98.31 171 VAL A N 1
ATOM 1303 C CA . VAL A 1 171 ? -9.052 -10.074 3.930 1.00 98.31 171 VAL A CA 1
ATOM 1304 C C . VAL A 1 171 ? -9.430 -9.104 5.043 1.00 98.31 171 VAL A C 1
ATOM 1306 O O . VAL A 1 171 ? -8.621 -8.275 5.458 1.00 98.31 171 VAL A O 1
ATOM 1309 N N . SER A 1 172 ? -10.659 -9.181 5.550 1.00 98.44 172 SER A N 1
ATOM 1310 C CA . SER A 1 172 ? -11.058 -8.382 6.711 1.00 98.44 172 SER A CA 1
ATOM 1311 C C . SER A 1 172 ? -10.288 -8.816 7.959 1.00 98.44 172 SER A C 1
ATOM 1313 O O . SER A 1 172 ? -10.150 -10.005 8.235 1.00 98.44 172 SER A O 1
ATOM 1315 N N . ILE A 1 173 ? -9.823 -7.845 8.742 1.00 98.50 173 ILE A N 1
ATOM 1316 C CA . ILE A 1 173 ? -9.173 -8.075 10.039 1.00 98.50 173 ILE A CA 1
ATOM 1317 C C . ILE A 1 173 ? -9.903 -7.284 11.131 1.00 98.50 173 ILE A C 1
ATOM 1319 O O . ILE A 1 173 ? -10.778 -6.455 10.845 1.00 98.50 173 ILE A O 1
ATOM 1323 N N . ASN A 1 174 ? -9.573 -7.550 12.398 1.00 98.12 174 ASN A N 1
ATOM 1324 C CA . ASN A 1 174 ? -10.121 -6.778 13.511 1.00 98.12 174 ASN A CA 1
ATOM 1325 C C . ASN A 1 174 ? -9.735 -5.295 13.356 1.00 98.12 174 ASN A C 1
ATOM 1327 O O . ASN A 1 174 ? -8.560 -4.976 13.193 1.00 98.12 174 ASN A O 1
ATOM 1331 N N . GLY A 1 175 ? -10.735 -4.409 13.349 1.00 98.06 175 GLY A N 1
ATOM 1332 C CA . GLY A 1 175 ? -10.527 -2.966 13.201 1.00 98.06 175 GLY A CA 1
ATOM 1333 C C . GLY A 1 175 ? -10.108 -2.494 11.802 1.00 98.06 175 GLY A C 1
ATOM 1334 O O . GLY A 1 175 ? -9.712 -1.339 11.665 1.00 98.06 175 GLY A O 1
ATOM 1335 N N . GLY A 1 176 ? -10.171 -3.339 10.762 1.00 98.38 176 GLY A N 1
ATOM 1336 C CA . GLY A 1 176 ? -9.831 -2.896 9.407 1.00 98.38 176 GLY A CA 1
ATOM 1337 C C . GLY A 1 176 ? -9.772 -3.981 8.334 1.00 98.38 176 GLY A C 1
ATOM 1338 O O . GLY A 1 176 ? -10.648 -4.854 8.255 1.00 98.38 176 GLY A O 1
ATOM 1339 N N . MET A 1 177 ? -8.758 -3.890 7.471 1.00 98.56 177 MET A N 1
ATOM 1340 C CA . MET A 1 177 ? -8.562 -4.759 6.309 1.00 98.56 177 MET A CA 1
ATOM 1341 C C . MET A 1 177 ? -7.077 -5.000 6.034 1.00 98.56 177 MET A C 1
ATOM 1343 O O . MET A 1 177 ? -6.261 -4.085 6.105 1.00 98.56 177 MET A O 1
ATOM 1347 N N . ARG A 1 178 ? -6.737 -6.238 5.682 1.00 98.56 178 ARG A N 1
ATOM 1348 C CA . ARG A 1 178 ? -5.428 -6.638 5.173 1.00 98.56 178 ARG A CA 1
ATOM 1349 C C . ARG A 1 178 ? -5.490 -6.721 3.657 1.00 98.56 178 ARG A C 1
ATOM 1351 O O . ARG A 1 178 ? -6.345 -7.420 3.121 1.00 98.56 178 ARG A O 1
ATOM 1358 N N . MET A 1 179 ? -4.557 -6.068 2.979 1.00 97.81 179 MET A N 1
ATOM 1359 C CA . MET A 1 179 ? -4.286 -6.294 1.560 1.00 97.81 179 MET A CA 1
ATOM 1360 C C . MET A 1 179 ? -3.092 -7.241 1.436 1.00 97.81 179 MET A C 1
ATOM 1362 O O . MET A 1 179 ? -2.031 -6.959 1.986 1.00 97.81 179 MET A O 1
ATOM 1366 N N . MET A 1 180 ? -3.270 -8.380 0.776 1.00 98.00 180 MET A N 1
ATOM 1367 C CA . MET A 1 180 ? -2.243 -9.405 0.598 1.00 98.00 180 MET A CA 1
ATOM 1368 C C . MET A 1 180 ? -1.637 -9.308 -0.794 1.00 98.00 180 MET A C 1
ATOM 1370 O O . MET A 1 180 ? -2.359 -9.179 -1.777 1.00 98.00 180 MET A O 1
ATOM 1374 N N . PHE A 1 181 ? -0.316 -9.407 -0.850 1.00 96.62 181 PHE A N 1
ATOM 1375 C CA . PHE A 1 181 ? 0.499 -9.407 -2.051 1.00 96.62 181 PHE A CA 1
ATOM 1376 C C . PHE A 1 181 ? 1.211 -10.753 -2.141 1.00 96.62 181 PHE A C 1
ATOM 1378 O O . PHE A 1 181 ? 2.104 -11.046 -1.345 1.00 96.62 181 PHE A O 1
ATOM 1385 N N . THR A 1 182 ? 0.810 -11.569 -3.106 1.00 97.19 182 THR A N 1
ATOM 1386 C CA . THR A 1 182 ? 1.327 -12.924 -3.299 1.00 97.19 182 THR A CA 1
ATOM 1387 C C . THR A 1 182 ? 2.182 -12.939 -4.563 1.00 97.19 182 THR A C 1
ATOM 1389 O O . THR A 1 182 ? 1.632 -12.850 -5.667 1.00 97.19 182 THR A O 1
ATOM 1392 N N . PRO A 1 183 ? 3.521 -13.006 -4.453 1.00 95.44 183 PRO A N 1
ATOM 1393 C CA . PRO A 1 183 ? 4.369 -13.153 -5.624 1.00 95.44 183 PRO A CA 1
ATOM 1394 C C . PRO A 1 183 ? 4.131 -14.523 -6.267 1.00 95.44 183 PRO A C 1
ATOM 1396 O O . PRO A 1 183 ? 3.854 -15.509 -5.589 1.00 95.44 183 PRO A O 1
ATOM 1399 N N . LYS A 1 184 ? 4.295 -14.608 -7.588 1.00 93.44 184 LYS A N 1
ATOM 1400 C CA . LYS A 1 184 ? 4.195 -15.869 -8.338 1.00 93.44 184 LYS A CA 1
ATOM 1401 C C . LYS A 1 184 ? 5.189 -16.934 -7.851 1.00 93.44 184 LYS A C 1
ATOM 1403 O O . LYS A 1 184 ? 4.929 -18.123 -8.014 1.00 93.44 184 LYS A O 1
ATOM 1408 N N . ASP A 1 185 ? 6.323 -16.505 -7.302 1.00 94.75 185 ASP A N 1
ATOM 1409 C CA . ASP A 1 185 ? 7.370 -17.372 -6.767 1.00 94.75 185 ASP A CA 1
ATOM 1410 C C . ASP A 1 185 ? 7.629 -17.046 -5.290 1.00 94.75 185 ASP A C 1
ATOM 1412 O O . ASP A 1 185 ? 7.958 -15.909 -4.941 1.00 94.75 185 ASP A O 1
ATOM 1416 N N . ALA A 1 186 ? 7.506 -18.059 -4.431 1.00 94.62 186 ALA A N 1
ATOM 1417 C CA . ALA A 1 186 ? 7.663 -17.937 -2.986 1.00 94.62 186 ALA A CA 1
ATOM 1418 C C . ALA A 1 186 ? 9.074 -17.485 -2.572 1.00 94.62 186 ALA A C 1
ATOM 1420 O O . ALA A 1 186 ? 9.227 -16.819 -1.550 1.00 94.62 186 ALA A O 1
ATOM 1421 N N . VAL A 1 187 ? 10.110 -17.753 -3.380 1.00 95.12 187 VAL A N 1
ATOM 1422 C CA . VAL A 1 187 ? 11.475 -17.283 -3.065 1.00 95.12 187 VAL A CA 1
ATOM 1423 C C . VAL A 1 187 ? 11.603 -15.755 -3.136 1.00 95.12 187 VAL A C 1
ATOM 1425 O O . VAL A 1 187 ? 12.593 -15.196 -2.671 1.00 95.12 187 VAL A O 1
ATOM 1428 N N . GLN A 1 188 ? 10.610 -15.062 -3.708 1.00 95.38 188 GLN A N 1
ATOM 1429 C CA . GLN A 1 188 ? 10.586 -13.603 -3.821 1.00 95.38 188 GLN A CA 1
ATOM 1430 C C . GLN A 1 188 ? 9.894 -12.909 -2.639 1.00 95.38 188 GLN A C 1
ATOM 1432 O O . GLN A 1 188 ? 9.937 -11.681 -2.573 1.00 95.38 188 GLN A O 1
ATOM 1437 N N . VAL A 1 189 ? 9.283 -13.652 -1.704 1.00 96.25 189 VAL A N 1
ATOM 1438 C CA . VAL A 1 189 ? 8.541 -13.079 -0.562 1.00 96.25 189 VAL A CA 1
ATOM 1439 C C . VAL A 1 189 ? 9.426 -12.156 0.277 1.00 96.25 189 VAL A C 1
ATOM 1441 O O . VAL A 1 189 ? 9.004 -11.055 0.621 1.00 96.25 189 VAL A O 1
ATOM 1444 N N . ASP A 1 190 ? 10.672 -12.549 0.542 1.00 96.62 190 ASP A N 1
ATOM 1445 C CA . ASP A 1 190 ? 11.612 -11.756 1.344 1.00 96.62 190 ASP A CA 1
ATOM 1446 C C . ASP A 1 190 ? 11.946 -10.422 0.670 1.00 96.62 190 ASP A C 1
ATOM 1448 O O . ASP A 1 190 ? 11.835 -9.362 1.286 1.00 96.62 190 ASP A O 1
ATOM 1452 N N . LYS A 1 191 ? 12.265 -10.464 -0.630 1.00 94.44 191 LYS A N 1
ATOM 1453 C CA . LYS A 1 191 ? 12.565 -9.264 -1.423 1.00 94.44 191 LYS A CA 1
ATOM 1454 C C . LYS A 1 191 ? 11.342 -8.347 -1.528 1.00 94.44 191 LYS A C 1
ATOM 1456 O O . LYS A 1 191 ? 11.476 -7.125 -1.446 1.00 94.44 191 LYS A O 1
ATOM 1461 N N . LEU A 1 192 ? 10.151 -8.926 -1.696 1.00 95.31 192 LEU A N 1
ATOM 1462 C CA . LEU A 1 192 ? 8.893 -8.182 -1.729 1.00 95.31 192 LEU A CA 1
ATOM 1463 C C . LEU A 1 192 ? 8.610 -7.514 -0.376 1.00 95.31 192 LEU A C 1
ATOM 1465 O O . LEU A 1 192 ? 8.224 -6.346 -0.345 1.00 95.31 192 LEU A O 1
ATOM 1469 N N . TYR A 1 193 ? 8.848 -8.218 0.733 1.00 97.12 193 TYR A N 1
ATOM 1470 C CA . TYR A 1 193 ? 8.661 -7.688 2.083 1.00 97.12 193 TYR A CA 1
ATOM 1471 C C . TYR A 1 193 ? 9.574 -6.488 2.343 1.00 97.12 193 TYR A C 1
ATOM 1473 O O . TYR A 1 193 ? 9.078 -5.425 2.712 1.00 97.12 193 TYR A O 1
ATOM 1481 N N . GLU A 1 194 ? 10.877 -6.618 2.078 1.00 95.88 194 GLU A N 1
ATOM 1482 C CA . GLU A 1 194 ? 11.844 -5.522 2.243 1.00 95.88 194 GLU A CA 1
ATOM 1483 C C . GLU A 1 194 ? 11.467 -4.297 1.399 1.00 95.88 194 GLU A C 1
ATOM 1485 O O . GLU A 1 194 ? 11.546 -3.153 1.857 1.00 95.88 194 GLU A O 1
ATOM 1490 N N . MET A 1 195 ? 11.010 -4.522 0.163 1.00 92.88 195 MET A N 1
ATOM 1491 C CA . MET A 1 195 ? 10.545 -3.447 -0.707 1.00 92.88 195 MET A CA 1
ATOM 1492 C C . MET A 1 195 ? 9.322 -2.732 -0.124 1.00 92.88 195 MET A C 1
ATOM 1494 O O . MET A 1 195 ? 9.291 -1.499 -0.097 1.00 92.88 195 MET A O 1
ATOM 1498 N N . MET A 1 196 ? 8.319 -3.484 0.334 1.00 93.94 196 MET A N 1
ATOM 1499 C CA . MET A 1 196 ? 7.100 -2.920 0.916 1.00 93.94 196 MET A CA 1
ATOM 1500 C C . MET A 1 196 ? 7.371 -2.200 2.237 1.00 93.94 196 MET A C 1
ATOM 1502 O O . MET A 1 196 ? 6.800 -1.136 2.483 1.00 93.94 196 MET A O 1
ATOM 1506 N N . GLU A 1 197 ? 8.270 -2.728 3.065 1.00 95.69 197 GLU A N 1
ATOM 1507 C CA . GLU A 1 197 ? 8.709 -2.083 4.298 1.00 95.69 197 GLU A CA 1
ATOM 1508 C C . GLU A 1 197 ? 9.379 -0.740 3.994 1.00 95.69 197 GLU A C 1
ATOM 1510 O O . GLU A 1 197 ? 8.948 0.294 4.511 1.00 95.69 197 GLU A O 1
ATOM 1515 N N . LYS A 1 198 ? 10.357 -0.724 3.081 1.00 91.44 198 LYS A N 1
ATOM 1516 C CA . LYS A 1 198 ? 11.031 0.506 2.652 1.00 91.44 198 LYS A CA 1
ATOM 1517 C C . LYS A 1 198 ? 10.04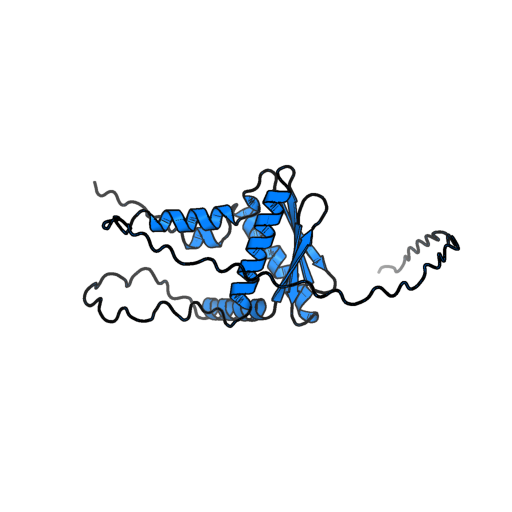8 1.514 2.053 1.00 91.44 198 LYS A C 1
ATOM 1519 O O . LYS A 1 198 ? 10.127 2.706 2.344 1.00 91.44 198 LYS A O 1
ATOM 1524 N N . HIS A 1 199 ? 9.099 1.054 1.239 1.00 88.88 199 HIS A N 1
ATOM 1525 C CA . HIS A 1 199 ? 8.042 1.904 0.692 1.00 88.88 199 HIS A CA 1
ATOM 1526 C C . HIS A 1 199 ? 7.165 2.510 1.799 1.00 88.88 199 HIS A C 1
ATOM 1528 O O . HIS A 1 199 ? 6.865 3.705 1.769 1.00 88.88 199 HIS A O 1
ATOM 1534 N N . SER A 1 200 ? 6.803 1.717 2.811 1.00 90.69 200 SER A N 1
ATOM 1535 C CA . SER A 1 200 ? 6.028 2.190 3.958 1.00 90.69 200 SER A CA 1
ATOM 1536 C C . SER A 1 200 ? 6.795 3.198 4.816 1.00 90.69 200 SER A C 1
ATOM 1538 O O . SER A 1 200 ? 6.187 4.174 5.256 1.00 90.69 200 SER A O 1
ATOM 1540 N N . GLN A 1 201 ? 8.102 3.000 5.025 1.00 91.12 201 GLN A N 1
ATOM 1541 C CA . GLN A 1 201 ? 8.969 3.943 5.742 1.00 91.12 201 GLN A CA 1
ATOM 1542 C C . GLN A 1 201 ? 9.034 5.292 5.017 1.00 91.12 201 GLN A C 1
ATOM 1544 O O . GLN A 1 201 ? 8.726 6.318 5.620 1.00 91.12 201 GLN A O 1
ATOM 1549 N N . MET A 1 202 ? 9.296 5.289 3.703 1.00 84.69 202 MET A N 1
ATOM 1550 C CA . MET A 1 202 ? 9.321 6.522 2.898 1.00 84.69 202 MET A CA 1
ATOM 1551 C C . MET A 1 202 ? 7.989 7.285 2.963 1.00 84.69 202 MET A C 1
ATOM 1553 O O . MET A 1 202 ? 7.979 8.505 3.109 1.00 84.69 202 MET A O 1
ATOM 1557 N N . MET A 1 203 ? 6.856 6.573 2.916 1.00 85.31 203 MET A N 1
ATOM 1558 C CA . MET A 1 203 ? 5.530 7.183 3.078 1.00 85.31 203 MET A CA 1
ATOM 1559 C C . MET A 1 203 ? 5.304 7.784 4.471 1.00 85.31 203 MET A C 1
ATOM 1561 O O . MET A 1 203 ? 4.575 8.765 4.594 1.00 85.31 203 MET A O 1
ATOM 1565 N N . GLY A 1 204 ? 5.871 7.179 5.518 1.00 86.25 204 GLY A N 1
ATOM 1566 C CA . GLY A 1 204 ? 5.769 7.685 6.886 1.00 86.25 204 GLY A CA 1
ATOM 1567 C C . GLY A 1 204 ? 6.590 8.956 7.104 1.00 86.25 204 GLY A C 1
ATOM 1568 O O . GLY A 1 204 ? 6.112 9.883 7.748 1.00 86.25 204 GLY A O 1
ATOM 1569 N N . GLU A 1 205 ? 7.792 9.023 6.530 1.00 86.56 205 GLU A N 1
ATOM 1570 C CA . GLU A 1 205 ? 8.702 10.167 6.679 1.00 86.56 205 GLU A CA 1
ATOM 1571 C C . GLU A 1 205 ? 8.254 11.395 5.880 1.00 86.56 205 GLU A C 1
ATOM 1573 O O . GLU A 1 205 ? 8.335 12.519 6.368 1.00 86.56 205 GLU A O 1
ATOM 1578 N N . GLN A 1 206 ? 7.768 11.194 4.652 1.00 79.06 206 GLN A N 1
ATOM 1579 C CA . GLN A 1 206 ? 7.389 12.295 3.759 1.00 79.06 206 GLN A CA 1
ATOM 1580 C C . GLN A 1 206 ? 5.936 12.748 3.950 1.00 79.06 206 GLN A C 1
ATOM 1582 O O . GLN A 1 206 ? 5.524 13.750 3.368 1.00 79.06 206 GLN A O 1
ATOM 1587 N N . GLY A 1 207 ? 5.138 12.006 4.729 1.00 69.06 207 GLY A N 1
ATOM 1588 C CA . GLY A 1 207 ? 3.726 12.305 4.995 1.00 69.06 207 GLY A CA 1
ATOM 1589 C C . GLY A 1 207 ? 2.828 12.319 3.750 1.00 69.06 207 GLY A C 1
ATOM 1590 O O . GLY A 1 207 ? 1.652 12.665 3.840 1.00 69.06 207 GLY A O 1
ATOM 1591 N N . GLN A 1 208 ? 3.360 11.959 2.581 1.00 65.88 208 GLN A N 1
ATOM 1592 C CA . GLN A 1 208 ? 2.677 12.007 1.296 1.00 65.88 208 GLN A CA 1
ATOM 1593 C C . GLN A 1 208 ? 2.916 10.698 0.548 1.00 65.88 208 GLN A C 1
ATOM 1595 O O . GLN A 1 208 ? 4.013 10.138 0.566 1.00 65.88 208 GLN A O 1
ATOM 1600 N N . CYS A 1 209 ? 1.883 10.202 -0.137 1.00 65.06 209 CYS A N 1
ATOM 1601 C CA . CYS A 1 209 ? 2.072 9.149 -1.127 1.00 65.06 209 CYS A CA 1
ATOM 1602 C C . CYS A 1 209 ? 3.047 9.677 -2.196 1.00 65.06 209 CYS A C 1
ATOM 1604 O O . CYS A 1 209 ? 2.727 10.696 -2.812 1.00 65.06 209 CYS A O 1
ATOM 1606 N N . PRO A 1 210 ? 4.180 8.996 -2.467 1.00 62.19 210 PRO A N 1
ATOM 1607 C CA . PRO A 1 210 ? 5.216 9.473 -3.390 1.00 62.19 210 PRO A CA 1
ATOM 1608 C C . PRO A 1 210 ? 4.694 9.850 -4.782 1.00 62.19 210 PRO A C 1
ATOM 1610 O O . PRO A 1 210 ? 5.288 10.675 -5.471 1.00 62.19 210 PRO A O 1
ATOM 1613 N N . MET A 1 211 ? 3.550 9.287 -5.186 1.00 64.06 211 MET A N 1
ATOM 1614 C CA . MET A 1 211 ? 2.899 9.632 -6.449 1.00 64.06 211 MET A CA 1
ATOM 1615 C C . MET A 1 211 ? 2.406 11.086 -6.514 1.00 64.06 211 MET A C 1
ATOM 1617 O O . MET A 1 211 ? 2.416 11.665 -7.595 1.00 64.06 211 MET A O 1
ATOM 1621 N N . MET A 1 212 ? 2.034 11.714 -5.392 1.00 63.03 212 MET A N 1
ATOM 1622 C CA . MET A 1 212 ? 1.572 13.110 -5.407 1.00 63.03 212 MET A CA 1
ATOM 1623 C C . MET A 1 212 ? 2.719 14.105 -5.600 1.00 63.03 212 MET A C 1
ATOM 1625 O O . MET A 1 212 ? 2.541 15.123 -6.262 1.00 63.03 212 MET A O 1
ATOM 1629 N N . GLN A 1 213 ? 3.915 13.791 -5.097 1.00 60.12 213 GLN A N 1
ATOM 1630 C CA . GLN A 1 213 ? 5.065 14.692 -5.181 1.00 60.12 213 GLN A CA 1
ATOM 1631 C C . GLN A 1 213 ? 5.627 14.801 -6.606 1.00 60.12 213 GLN A C 1
ATOM 1633 O O . GLN A 1 213 ? 6.154 15.843 -6.982 1.00 60.12 213 GLN A O 1
ATOM 1638 N N . MET A 1 214 ? 5.475 13.751 -7.423 1.00 54.97 214 MET A N 1
ATOM 1639 C CA . MET A 1 214 ? 5.907 13.781 -8.826 1.00 54.97 214 MET A CA 1
ATOM 1640 C C . MET A 1 214 ? 4.928 14.513 -9.755 1.00 54.97 214 MET A C 1
ATOM 1642 O O . MET A 1 214 ? 5.341 14.957 -10.822 1.00 54.97 214 MET A O 1
ATOM 1646 N N . MET A 1 215 ? 3.651 14.644 -9.377 1.00 54.62 215 MET A N 1
ATOM 1647 C CA . MET A 1 215 ? 2.638 15.332 -10.194 1.00 54.62 215 MET A CA 1
ATOM 1648 C C . MET A 1 215 ? 2.376 16.772 -9.747 1.00 54.62 215 MET A C 1
ATOM 1650 O O . MET A 1 215 ? 2.045 17.616 -10.573 1.00 54.62 215 MET A O 1
ATOM 1654 N N . GLY A 1 216 ? 2.562 17.077 -8.462 1.00 53.16 216 GLY A N 1
ATOM 1655 C CA . GLY A 1 216 ? 2.389 18.414 -7.896 1.00 53.16 216 GLY A CA 1
ATOM 1656 C C . GLY A 1 216 ? 3.594 19.328 -8.098 1.00 53.16 216 GLY A C 1
ATOM 1657 O O . GLY A 1 216 ? 3.937 20.061 -7.173 1.00 53.16 216 GLY A O 1
ATOM 1658 N N . GLY A 1 217 ? 4.262 19.257 -9.257 1.00 47.22 217 GLY A N 1
ATOM 1659 C CA . GLY A 1 217 ? 5.370 20.147 -9.588 1.00 47.22 217 GLY A CA 1
ATOM 1660 C C . GLY A 1 217 ? 4.949 21.588 -9.332 1.00 47.22 217 GLY A C 1
ATOM 1661 O O . GLY A 1 217 ? 4.034 22.079 -9.989 1.00 47.22 217 GLY A O 1
ATOM 1662 N N . GLU A 1 218 ? 5.578 22.216 -8.334 1.00 44.78 218 GLU A N 1
ATOM 1663 C CA . GLU A 1 218 ? 5.352 23.601 -7.940 1.00 44.78 218 GLU A CA 1
ATOM 1664 C C . GLU A 1 218 ? 5.278 24.471 -9.195 1.00 44.78 218 GLU A C 1
ATOM 1666 O O . GLU A 1 218 ? 6.297 24.821 -9.798 1.00 44.78 218 GLU A O 1
ATOM 1671 N N . SER A 1 219 ? 4.068 24.877 -9.574 1.00 49.38 219 SER A N 1
ATOM 1672 C CA . SER A 1 219 ? 3.876 26.055 -10.398 1.00 49.38 219 SER A CA 1
ATOM 1673 C C . SER A 1 219 ? 4.288 27.242 -9.531 1.00 49.38 219 SER A C 1
ATOM 1675 O O . SER A 1 219 ? 3.444 27.922 -8.947 1.00 49.38 219 SER A O 1
ATOM 1677 N N . LYS A 1 220 ? 5.601 27.458 -9.369 1.00 50.25 220 LYS A N 1
ATOM 1678 C CA . LYS A 1 220 ? 6.139 28.708 -8.844 1.00 50.25 220 LYS A CA 1
ATOM 1679 C C . LYS A 1 220 ? 5.650 29.786 -9.789 1.00 50.25 220 LYS A C 1
ATOM 1681 O O . LYS A 1 220 ? 6.221 29.971 -10.864 1.00 50.25 220 LYS A O 1
ATOM 1686 N N . GLY A 1 221 ? 4.563 30.444 -9.398 1.00 48.38 221 GLY A N 1
ATOM 1687 C CA . GLY A 1 221 ? 4.085 31.652 -10.035 1.00 48.38 221 GLY A CA 1
ATOM 1688 C C . GLY A 1 221 ? 5.231 32.647 -10.029 1.00 48.38 221 GLY A C 1
ATOM 1689 O O . GLY A 1 221 ? 5.500 33.286 -9.019 1.00 48.38 221 GLY A O 1
ATOM 1690 N N . HIS A 1 222 ? 5.939 32.738 -11.152 1.00 43.44 222 HIS A N 1
ATOM 1691 C CA . HIS A 1 222 ? 6.719 33.914 -11.480 1.00 43.44 222 HIS A CA 1
ATOM 1692 C C . HIS A 1 222 ? 5.702 35.014 -11.767 1.00 43.44 222 HIS A C 1
ATOM 1694 O O . HIS A 1 222 ? 5.309 35.245 -12.908 1.00 43.44 222 HIS A O 1
ATOM 1700 N N . SER A 1 223 ? 5.217 35.652 -10.707 1.00 51.62 223 SER A N 1
ATOM 1701 C CA . SER A 1 223 ? 4.688 37.000 -10.802 1.00 51.62 223 SER A CA 1
ATOM 1702 C C . SER A 1 223 ? 5.860 37.893 -11.203 1.00 51.62 223 SER A C 1
ATOM 1704 O O . SER A 1 223 ? 6.726 38.197 -10.388 1.00 51.62 223 SER A O 1
ATOM 1706 N N . HIS A 1 224 ? 5.924 38.213 -12.494 1.00 43.66 224 HIS A N 1
ATOM 1707 C CA . HIS A 1 224 ? 6.673 39.358 -12.989 1.00 43.66 224 HIS A CA 1
ATOM 1708 C C . HIS A 1 224 ? 6.040 40.614 -12.375 1.00 43.66 224 HIS A C 1
ATOM 1710 O O . HIS A 1 224 ? 4.888 40.924 -12.685 1.00 43.66 224 HIS A O 1
ATOM 1716 N N . GLU A 1 225 ? 6.772 41.279 -11.483 1.00 51.03 225 GLU A N 1
ATOM 1717 C CA . GLU A 1 225 ? 6.613 42.717 -11.228 1.00 51.03 225 GLU A CA 1
ATOM 1718 C C . GLU A 1 225 ? 7.321 43.526 -12.323 1.00 51.03 225 GLU A C 1
ATOM 1720 O O . GLU A 1 225 ? 8.368 43.052 -12.835 1.00 51.03 225 GLU A O 1
#

Foldseek 3Di:
DDDDDDDDDDDDDDDDDDDDDDDDDDDDDDDDDDDDDPPPPPPDDDDDDDDDDDDPPDDPVVVVVVVVVCQLDLVNFAQWDWDWDFDQQFIKIDIAGPGDQVSSAVSLVVVLVVLCVCQVPVNDPPPPVPDPPDPDDDPDDDPPPPPQDVVNVVVVVVVVVQSNQWHWDKDADVRHIMITTGGNDSVCRVVNRVVVVVLVVVCVVVVDNVVCVVVPPDPPPPPDD

Mean predicted aligned error: 15.38 Å